Protein AF-A0A7G9FVD2-F1 (afdb_monomer_lite)

Sequence (342 aa):
MGQVEAANNTEWHFFPMPTYIEYGNRLRLVYLLNEGGVKLPNPQEKERREATLIFLDRVQAELVKCINELDCKYNAEVNSYTSFVRIPGSINRKYIGYIGPDGKYHWQIKSKDRVCAMEIANGKRWDFHELAEQILPKLPDWYADYKKRQQKKLTQRSTRTYSSSNLIQLMKKRLHLLEQLQQDGYDIGHREMMCHLYFNCLLQMKQLSREESWELVRKFNSDFRTPLNERKLKISIYKGKEYNYKDVTFLKKLDLDPEQAARYGFRMRNWNSYTKQEYREYRREYMRQYRKDQKPTVSDKQKEILRLSQKAKELRESGCTVRQIADELGISESTVKRYLAK

Foldseek 3Di:
DDDDDDPPDPPPLDAAQAQKWKDWPDIDRHAAADPPADDQDDPVPVVSNVVSVVLVVQLQVLNQVSVCVVPVVSNDDGDPPPDDDDDAQDWDWDWDWDQDPVRDIDIDTPDTIGIHMGGDPPRDHDHPVNSSVSRPPDDDPCVVVVVVVVVVVVVVVVVPPCPLVNLLVVLVLLLLLLLVCQVVQLCPPQLLVSLQSQLLSVVSNVPDDNVVSVVVSQVSQVSHPDRDDPVSSCVSNPDPDRDDDDPVRSCVSSVHDQVRCVVSVNHDPDPPVDDPVNVVVVVVVVVVVVCVVDPDPQPPVNVVLVVLLVVLVVCVVVVDDLVRSCVVSVHDSVSSVVSPVD

pLDDT: mean 81.04, std 15.33, range [31.22, 94.75]

InterPro domains:
  IPR000792 Transcription regulator LuxR, C-terminal [PS50043] (291-342)
  IPR006120 Resolvase, HTH domain [PF02796] (310-342)

Radius of gyration: 35.6 Å; chains: 1; bounding box: 105×67×76 Å

Structure (mmCIF, N/CA/C/O backbone):
data_AF-A0A7G9FVD2-F1
#
_entry.id   AF-A0A7G9FVD2-F1
#
loop_
_atom_site.group_PDB
_atom_site.id
_atom_site.type_symbol
_atom_site.label_atom_id
_atom_site.label_alt_id
_atom_site.label_comp_id
_atom_site.label_asym_id
_atom_site.label_entity_id
_atom_site.label_seq_id
_atom_site.pdbx_PDB_ins_code
_atom_site.Cartn_x
_atom_site.Cartn_y
_atom_site.Cartn_z
_atom_site.occupancy
_atom_site.B_iso_or_equiv
_atom_site.auth_seq_id
_atom_site.auth_comp_id
_atom_site.auth_asym_id
_atom_site.auth_atom_id
_atom_site.pdbx_PDB_model_num
ATOM 1 N N . MET A 1 1 ? -62.500 1.292 -22.482 1.00 38.38 1 MET A N 1
ATO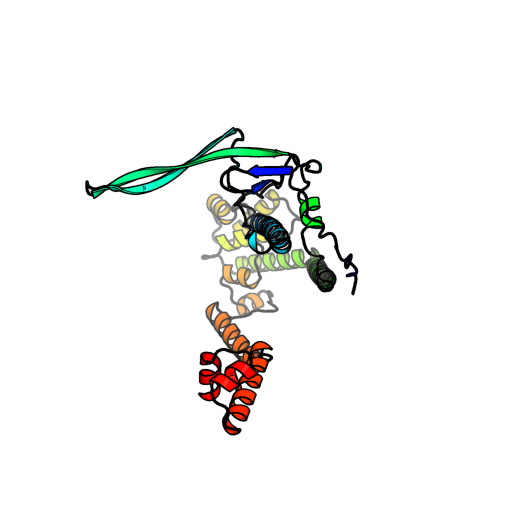M 2 C CA . MET A 1 1 ? -61.384 1.125 -23.434 1.00 38.38 1 MET A CA 1
ATOM 3 C C . MET A 1 1 ? -60.314 2.126 -23.044 1.00 38.38 1 MET A C 1
ATOM 5 O O . MET A 1 1 ? -60.463 3.301 -23.341 1.00 38.38 1 MET A O 1
ATOM 9 N N . GLY A 1 2 ? -59.338 1.690 -22.247 1.00 32.31 2 GLY A N 1
ATOM 10 C CA . GLY A 1 2 ? -58.261 2.550 -21.759 1.00 32.31 2 GLY A CA 1
ATOM 11 C C . GLY A 1 2 ? -57.142 2.624 -22.789 1.00 32.31 2 GLY A C 1
ATOM 12 O O . GLY A 1 2 ? -56.616 1.587 -23.187 1.00 32.31 2 GLY A O 1
ATOM 13 N N . GLN A 1 3 ? -56.805 3.835 -23.225 1.00 31.22 3 GLN A N 1
ATOM 14 C CA . GLN A 1 3 ? -55.540 4.096 -23.896 1.00 31.22 3 GLN A CA 1
ATOM 15 C C . GLN A 1 3 ? -54.482 4.312 -22.818 1.00 31.22 3 GLN A C 1
ATOM 17 O O . GLN A 1 3 ? -54.642 5.129 -21.916 1.00 31.22 3 GLN A O 1
ATOM 22 N N . VAL A 1 4 ? -53.453 3.477 -22.893 1.00 35.25 4 VAL A N 1
ATOM 23 C CA . VAL A 1 4 ? -52.320 3.418 -21.980 1.00 35.25 4 VAL A CA 1
ATOM 24 C C . VAL A 1 4 ? -51.448 4.643 -22.230 1.00 35.25 4 VAL A C 1
ATOM 26 O O . VAL A 1 4 ? -50.870 4.786 -23.306 1.00 35.25 4 VAL A O 1
ATOM 29 N N . GLU A 1 5 ? -51.360 5.518 -21.233 1.00 32.81 5 GLU A N 1
ATOM 30 C CA . GLU A 1 5 ? -50.328 6.546 -21.162 1.00 32.81 5 GLU A CA 1
ATOM 31 C C . GLU A 1 5 ? -48.963 5.854 -21.086 1.00 32.81 5 GLU A C 1
ATOM 33 O O . GLU A 1 5 ? -48.655 5.124 -20.140 1.00 32.81 5 GLU A O 1
ATOM 38 N N . ALA A 1 6 ? -48.148 6.045 -22.123 1.00 34.69 6 ALA A N 1
ATOM 39 C CA . ALA A 1 6 ? -46.757 5.635 -22.116 1.00 34.69 6 ALA A CA 1
ATOM 40 C C . ALA A 1 6 ? -46.015 6.475 -21.068 1.00 34.69 6 ALA A C 1
ATOM 42 O O . ALA A 1 6 ? -45.792 7.672 -21.251 1.00 34.69 6 ALA A O 1
ATOM 43 N N . ALA A 1 7 ? -45.651 5.835 -19.958 1.00 33.88 7 ALA A N 1
ATOM 44 C CA . ALA A 1 7 ? -44.782 6.403 -18.945 1.00 33.88 7 ALA A CA 1
ATOM 45 C C . ALA A 1 7 ? -43.408 6.715 -19.563 1.00 33.88 7 ALA A C 1
ATOM 47 O O . ALA A 1 7 ? -42.540 5.850 -19.681 1.00 33.88 7 ALA A O 1
ATOM 48 N N . ASN A 1 8 ? -43.220 7.973 -19.958 1.00 37.56 8 ASN A N 1
ATOM 49 C CA . ASN A 1 8 ? -41.915 8.569 -20.203 1.00 37.56 8 ASN A CA 1
ATOM 50 C C . ASN A 1 8 ? -41.160 8.639 -18.873 1.00 37.56 8 ASN A C 1
ATOM 52 O O . ASN A 1 8 ? -41.262 9.618 -18.141 1.00 37.56 8 ASN A O 1
ATOM 56 N N . ASN A 1 9 ? -40.416 7.584 -18.558 1.00 35.75 9 ASN A N 1
ATOM 57 C CA . ASN A 1 9 ? -39.430 7.593 -17.485 1.00 35.75 9 ASN A CA 1
ATOM 58 C C . ASN A 1 9 ? -38.153 6.896 -17.975 1.00 35.75 9 ASN A C 1
ATOM 60 O O . ASN A 1 9 ? -37.759 5.842 -17.490 1.00 35.75 9 ASN A O 1
ATOM 64 N N . THR A 1 10 ? -37.537 7.454 -19.018 1.00 36.00 10 THR A N 1
ATOM 65 C CA . THR A 1 10 ? -36.165 7.112 -19.407 1.00 36.00 10 THR A CA 1
ATOM 66 C C . THR A 1 10 ? -35.237 8.134 -18.765 1.00 36.00 10 THR A C 1
ATOM 68 O O . THR A 1 10 ? -34.865 9.140 -19.368 1.00 36.00 10 THR A O 1
ATOM 71 N N . GLU A 1 11 ? -34.862 7.885 -17.509 1.00 38.22 11 GLU A N 1
ATOM 72 C CA . GLU A 1 11 ? -33.577 8.379 -17.025 1.00 38.22 11 GLU A CA 1
ATOM 73 C C . GLU A 1 11 ? -32.519 7.784 -17.957 1.00 38.22 11 GLU A C 1
ATOM 75 O O . GLU A 1 11 ? -32.291 6.575 -17.987 1.00 38.22 11 GLU A O 1
ATOM 80 N N . TRP A 1 12 ? -31.926 8.621 -18.804 1.00 40.53 12 TRP A N 1
ATOM 81 C CA . TRP A 1 12 ? -30.800 8.211 -19.627 1.00 40.53 12 TRP A CA 1
ATOM 82 C C . TRP A 1 12 ? -29.650 7.864 -18.683 1.00 40.53 12 TRP A C 1
ATOM 84 O O . TRP A 1 12 ? -28.958 8.755 -18.190 1.00 40.53 12 TRP A O 1
ATOM 94 N N . HIS A 1 13 ? -29.447 6.575 -18.411 1.00 49.56 13 HIS A N 1
ATOM 95 C CA . HIS A 1 13 ? -28.220 6.100 -17.787 1.00 49.56 13 HIS A CA 1
ATOM 96 C C . HIS A 1 13 ? -27.067 6.474 -18.720 1.00 49.56 13 HIS A C 1
ATOM 98 O O . HIS A 1 13 ? -26.875 5.874 -19.778 1.00 49.56 13 HIS A O 1
ATOM 104 N N . PHE A 1 14 ? -26.357 7.547 -18.372 1.00 63.03 14 PHE A N 1
ATOM 105 C CA . PHE A 1 14 ? -25.259 8.071 -19.168 1.00 63.03 14 PHE A CA 1
ATOM 106 C C . PHE A 1 14 ? -24.109 7.059 -19.143 1.00 63.03 14 PHE A C 1
ATOM 108 O O . PHE A 1 14 ? -23.350 6.976 -18.181 1.00 63.03 14 PHE A O 1
ATOM 115 N N . PHE A 1 15 ? -24.025 6.243 -20.192 1.00 76.88 15 PHE A N 1
ATOM 116 C CA . PHE A 1 15 ? -22.998 5.224 -20.363 1.00 76.88 15 PHE A CA 1
ATOM 117 C C . PHE A 1 15 ? -21.856 5.776 -21.230 1.00 76.88 15 PHE A C 1
ATOM 119 O O . PHE A 1 15 ? -22.125 6.264 -22.335 1.00 76.88 15 PHE A O 1
ATOM 126 N N . PRO A 1 16 ? -20.584 5.695 -20.794 1.00 86.94 16 PRO A N 1
ATOM 127 C CA . PRO A 1 16 ? -19.468 6.151 -21.613 1.00 86.94 16 PRO A CA 1
ATOM 128 C C . PRO A 1 16 ? -19.350 5.281 -22.865 1.00 86.94 16 PRO A C 1
ATOM 130 O O . PRO A 1 16 ? -19.137 4.066 -22.798 1.00 86.94 16 PRO A O 1
ATOM 133 N N . MET A 1 17 ? -19.464 5.918 -24.029 1.00 89.19 17 MET A N 1
ATOM 134 C CA . MET A 1 17 ? -19.407 5.221 -25.310 1.00 89.19 17 MET A CA 1
ATOM 135 C C . MET A 1 17 ? -18.005 4.641 -25.556 1.00 89.19 17 MET A C 1
ATOM 137 O O . MET A 1 17 ? -17.004 5.352 -25.405 1.00 89.19 17 MET A O 1
ATOM 141 N N . PRO A 1 18 ? -17.892 3.360 -25.952 1.00 92.50 18 PRO A N 1
ATOM 142 C CA . PRO A 1 18 ? -16.604 2.786 -26.307 1.00 92.50 18 PRO A CA 1
ATOM 143 C C . PRO A 1 18 ? -16.050 3.465 -27.557 1.00 92.50 18 PRO A C 1
ATOM 145 O O . PRO A 1 18 ? -16.788 4.008 -28.379 1.00 92.50 18 PRO A O 1
ATOM 148 N N . THR A 1 19 ? -14.734 3.399 -27.727 1.00 92.69 19 THR A N 1
ATOM 149 C CA . THR A 1 19 ? -14.083 3.905 -28.937 1.00 92.69 19 THR A CA 1
ATOM 150 C C . THR A 1 19 ? -14.516 3.096 -30.157 1.00 92.69 19 THR A C 1
ATOM 152 O O . THR A 1 19 ? -14.815 3.659 -31.204 1.00 92.69 19 THR A O 1
ATOM 155 N N . TYR A 1 20 ? -14.573 1.772 -30.014 1.00 92.94 20 TYR A N 1
ATOM 156 C CA . TYR A 1 20 ? -15.121 0.867 -31.019 1.00 92.94 20 TYR A CA 1
ATOM 157 C C . TYR A 1 20 ? -15.596 -0.432 -30.363 1.00 92.94 20 TYR A C 1
ATOM 159 O O . TYR A 1 20 ? -15.256 -0.738 -29.215 1.00 92.94 20 TYR A O 1
ATOM 167 N N . ILE A 1 21 ? -16.372 -1.217 -31.104 1.00 92.88 21 ILE A N 1
ATOM 168 C CA . ILE A 1 21 ? -16.833 -2.540 -30.677 1.00 92.88 21 ILE A CA 1
ATOM 169 C C . ILE A 1 21 ? -16.133 -3.606 -31.519 1.00 92.88 21 ILE A C 1
ATOM 171 O O . ILE A 1 21 ? -16.294 -3.645 -32.737 1.00 92.88 21 ILE A O 1
ATOM 175 N N . GLU A 1 22 ? -15.361 -4.485 -30.876 1.00 92.19 22 GLU A N 1
ATOM 176 C CA . GLU A 1 22 ? -14.843 -5.711 -31.500 1.00 92.19 22 GLU A CA 1
ATOM 177 C C . GLU A 1 22 ? -15.933 -6.787 -31.413 1.00 92.19 22 GLU A C 1
ATOM 179 O O . GLU A 1 22 ? -16.456 -7.060 -30.331 1.00 92.19 22 GLU A O 1
ATOM 184 N N . TYR A 1 23 ? -16.273 -7.427 -32.530 1.00 90.44 23 TYR A N 1
ATOM 185 C CA . TYR A 1 23 ? -17.275 -8.492 -32.561 1.00 90.44 23 TYR A CA 1
ATOM 186 C C . TYR A 1 23 ? -16.901 -9.636 -33.511 1.00 90.44 23 TYR A C 1
ATOM 188 O O . TYR A 1 23 ? -15.924 -9.585 -34.257 1.00 90.44 23 TYR A O 1
ATOM 196 N N . GLY A 1 24 ? -17.654 -10.729 -33.407 1.00 85.38 24 GLY A N 1
ATOM 197 C CA . GLY A 1 24 ? -17.409 -12.012 -34.058 1.00 85.38 24 GLY A CA 1
ATOM 198 C C . GLY A 1 24 ? -18.098 -13.084 -33.220 1.00 85.38 24 GLY A C 1
ATOM 199 O O . GLY A 1 24 ? -19.313 -13.077 -33.086 1.00 85.38 24 GLY A O 1
ATOM 200 N N . ASN A 1 25 ? -17.327 -13.938 -32.544 1.00 82.62 25 ASN A N 1
ATOM 201 C CA . ASN A 1 25 ? -17.885 -14.904 -31.584 1.00 82.62 25 ASN A CA 1
ATOM 202 C C . ASN A 1 25 ? -18.361 -14.264 -30.266 1.00 82.62 25 ASN A C 1
ATOM 204 O O . ASN A 1 25 ? -19.285 -14.744 -29.622 1.00 82.62 25 ASN A O 1
ATOM 208 N N . ARG A 1 26 ? -17.657 -13.221 -29.817 1.00 85.00 26 ARG A N 1
ATOM 209 C CA . ARG A 1 26 ? -17.966 -12.460 -28.602 1.00 85.00 26 ARG A CA 1
ATOM 210 C C . ARG A 1 26 ? -17.909 -10.984 -28.940 1.00 85.00 26 ARG A C 1
ATOM 212 O O . ARG A 1 26 ? -17.082 -10.599 -29.765 1.00 85.00 26 ARG A O 1
ATOM 219 N N . LEU A 1 27 ? -18.737 -10.206 -28.263 1.00 88.94 27 LEU A N 1
ATOM 220 C CA . LEU A 1 27 ? -18.729 -8.755 -28.319 1.00 88.94 27 LEU A CA 1
ATOM 221 C C . LEU A 1 27 ? -17.786 -8.214 -27.237 1.00 88.94 27 LEU A C 1
ATOM 223 O O . LEU A 1 27 ? -17.804 -8.697 -26.104 1.00 88.94 27 LEU A O 1
ATOM 227 N N . ARG A 1 28 ? -16.935 -7.249 -27.588 1.00 91.31 28 ARG A N 1
ATOM 228 C CA . ARG A 1 28 ? -16.077 -6.512 -26.654 1.00 91.31 28 ARG A CA 1
ATOM 229 C C . ARG A 1 28 ? -16.199 -5.023 -26.924 1.00 91.31 28 ARG A C 1
ATOM 231 O O . ARG A 1 28 ? -16.017 -4.574 -28.054 1.00 91.31 28 ARG A O 1
ATOM 238 N N . LEU A 1 29 ? -16.453 -4.268 -25.867 1.00 92.06 29 LEU A N 1
ATOM 239 C CA . LEU A 1 29 ? -16.413 -2.814 -25.892 1.00 92.06 29 LEU A CA 1
ATOM 240 C C . LEU A 1 29 ? -14.967 -2.379 -25.644 1.00 92.06 29 LEU A C 1
ATOM 242 O O . LEU A 1 29 ? -14.391 -2.728 -24.611 1.00 92.06 29 LEU A O 1
ATOM 246 N N . VAL A 1 30 ? -14.358 -1.668 -26.594 1.00 91.56 30 VAL A N 1
ATOM 247 C CA . VAL A 1 30 ? -12.953 -1.261 -26.496 1.00 91.56 30 VAL A CA 1
ATOM 248 C C . VAL A 1 30 ? -12.854 0.238 -26.250 1.00 91.56 30 VAL A C 1
ATOM 250 O O . VAL A 1 30 ? -13.307 1.048 -27.057 1.00 91.56 30 VAL A O 1
ATOM 253 N N . TYR A 1 31 ? -12.213 0.596 -25.140 1.00 91.44 31 TYR A N 1
ATOM 254 C CA . TYR A 1 31 ? -11.936 1.970 -24.731 1.00 91.44 31 TYR A CA 1
ATOM 255 C C . TYR A 1 31 ? -10.453 2.250 -24.952 1.00 91.44 31 TYR A C 1
ATOM 257 O O . TYR A 1 31 ? -9.602 1.779 -24.196 1.00 91.44 31 TYR A O 1
ATOM 265 N N . LEU A 1 32 ? -10.128 2.982 -26.015 1.00 90.81 32 LEU A N 1
ATOM 266 C CA . LEU A 1 32 ? -8.760 3.425 -26.257 1.00 90.81 32 LEU A CA 1
ATOM 267 C C . LEU A 1 32 ? -8.479 4.673 -25.431 1.00 90.81 32 LEU A C 1
ATOM 269 O O . LEU A 1 32 ? -9.266 5.618 -25.441 1.00 90.81 32 LEU A O 1
ATOM 273 N N . LEU A 1 33 ? -7.339 4.686 -24.749 1.00 90.25 33 LEU A N 1
ATOM 274 C CA . LEU A 1 33 ? -6.889 5.851 -23.997 1.00 90.25 33 LEU A CA 1
ATOM 275 C C . LEU A 1 33 ? -6.094 6.808 -24.894 1.00 90.25 33 LEU A C 1
ATOM 277 O O . LEU A 1 33 ? -5.534 6.406 -25.919 1.00 90.25 33 LEU A O 1
ATOM 281 N N . ASN A 1 34 ? -6.033 8.074 -24.488 1.00 88.81 34 ASN A N 1
ATOM 282 C CA . ASN A 1 34 ? -5.169 9.081 -25.096 1.00 88.81 34 ASN A CA 1
ATOM 283 C C . ASN A 1 34 ? -3.684 8.683 -25.026 1.00 88.81 34 ASN A C 1
ATOM 285 O O . ASN A 1 34 ? -3.278 7.803 -24.259 1.00 88.81 34 ASN A O 1
ATOM 289 N N . GLU A 1 35 ? -2.861 9.341 -25.848 1.00 80.31 35 GLU A N 1
ATOM 290 C CA . GLU A 1 35 ? -1.420 9.088 -25.887 1.00 80.31 35 GLU A CA 1
ATOM 291 C C . GLU A 1 35 ? -0.786 9.231 -24.498 1.00 80.31 35 GLU A C 1
ATOM 293 O O . GLU A 1 35 ? -1.055 10.169 -23.753 1.00 80.31 35 GLU A O 1
ATOM 298 N N . GLY A 1 36 ? 0.047 8.255 -24.135 1.00 71.31 36 GLY A N 1
ATOM 299 C CA . GLY A 1 36 ? 0.645 8.153 -22.803 1.00 71.31 36 GLY A CA 1
ATOM 300 C C . GLY A 1 36 ? -0.131 7.279 -21.813 1.00 71.31 36 GLY A C 1
ATOM 301 O O . GLY A 1 36 ? 0.504 6.771 -20.887 1.00 71.31 36 GLY A O 1
ATOM 302 N N . GLY A 1 37 ? -1.430 7.034 -22.042 1.00 82.19 37 GLY A N 1
ATOM 303 C CA . GLY A 1 37 ? -2.269 6.095 -21.287 1.00 82.19 37 GLY A CA 1
ATOM 304 C C . GLY A 1 37 ? -2.133 6.187 -19.761 1.00 82.19 37 GLY A C 1
ATOM 305 O O . GLY A 1 37 ? -1.812 7.233 -19.198 1.00 82.19 37 GLY A O 1
ATOM 306 N N . VAL A 1 38 ? -2.348 5.060 -19.073 1.00 85.56 38 VAL A N 1
ATOM 307 C CA . VAL A 1 38 ? -2.029 4.929 -17.642 1.00 85.56 38 VAL A CA 1
ATOM 308 C C . VAL A 1 38 ? -0.648 4.302 -17.494 1.00 85.56 38 VAL A C 1
ATOM 310 O O . VAL A 1 38 ? -0.440 3.128 -17.803 1.00 85.56 38 VAL A O 1
ATOM 313 N N . LYS A 1 39 ? 0.311 5.084 -16.995 1.00 85.25 39 LYS A N 1
ATOM 314 C CA . LYS A 1 39 ? 1.667 4.598 -16.721 1.00 85.25 39 LYS A CA 1
ATOM 315 C C . LYS A 1 39 ? 1.685 3.822 -15.412 1.00 85.25 39 LYS A C 1
ATOM 317 O O . LYS A 1 39 ? 1.467 4.391 -14.344 1.00 85.25 39 LYS A O 1
ATOM 322 N N . LEU A 1 40 ? 1.992 2.531 -15.493 1.00 85.94 40 LEU A N 1
ATOM 323 C CA . LEU A 1 40 ? 2.223 1.728 -14.299 1.00 85.94 40 LEU A CA 1
ATOM 324 C C . LEU A 1 40 ? 3.529 2.174 -13.619 1.00 85.94 40 LEU A C 1
ATOM 326 O O . LEU A 1 40 ? 4.565 2.231 -14.288 1.00 85.94 40 LEU A O 1
ATOM 330 N N . PRO A 1 41 ? 3.505 2.471 -12.306 1.00 88.62 41 PRO A N 1
ATOM 331 C CA . PRO A 1 41 ? 4.713 2.765 -11.547 1.00 88.62 41 PRO A CA 1
ATOM 332 C C . PRO A 1 41 ? 5.731 1.625 -11.619 1.00 88.62 41 PRO A C 1
ATOM 334 O O . PRO A 1 41 ? 5.375 0.457 -11.824 1.00 88.62 41 PRO A O 1
ATOM 337 N N . ASN A 1 42 ? 7.003 1.965 -11.414 1.00 87.31 42 ASN A N 1
ATOM 338 C CA . ASN A 1 42 ? 8.099 1.007 -11.497 1.00 87.31 42 ASN A CA 1
ATOM 339 C C . ASN A 1 42 ? 7.885 -0.142 -10.485 1.00 87.31 42 ASN A C 1
ATOM 341 O O . ASN A 1 42 ? 7.455 0.124 -9.362 1.00 87.31 42 ASN A O 1
ATOM 345 N N . PRO A 1 43 ? 8.180 -1.416 -10.817 1.00 86.31 43 PRO A N 1
ATOM 346 C CA . PRO A 1 43 ? 8.112 -2.535 -9.878 1.00 86.31 43 PRO A CA 1
ATOM 347 C C . PRO A 1 43 ? 8.705 -2.324 -8.472 1.00 86.31 43 PRO A C 1
ATOM 349 O O . PRO A 1 43 ? 8.263 -3.007 -7.546 1.00 86.31 43 PRO A O 1
ATOM 352 N N . GLN A 1 44 ? 9.671 -1.414 -8.276 1.00 86.12 44 GLN A N 1
ATOM 353 C CA . GLN A 1 44 ? 10.171 -1.092 -6.930 1.00 86.12 44 GLN A CA 1
ATOM 354 C C . GLN A 1 44 ? 9.213 -0.199 -6.111 1.00 86.12 44 GLN A C 1
ATOM 356 O O . GLN A 1 44 ? 9.213 -0.285 -4.883 1.00 86.12 44 GLN A O 1
ATOM 361 N N . GLU A 1 45 ? 8.344 0.591 -6.748 1.00 88.50 45 GLU A N 1
ATOM 362 C CA . GLU A 1 45 ? 7.294 1.406 -6.113 1.00 88.50 45 GLU A CA 1
ATOM 363 C C . GLU A 1 45 ? 6.031 0.569 -5.824 1.00 88.50 45 GLU A C 1
ATOM 365 O O . GLU A 1 45 ? 4.936 0.870 -6.304 1.00 88.50 45 GLU A O 1
ATOM 370 N N . LYS A 1 46 ? 6.178 -0.512 -5.044 1.00 86.00 46 LYS A N 1
ATOM 371 C CA . LYS A 1 46 ? 5.123 -1.525 -4.836 1.00 86.00 46 LYS A CA 1
ATOM 372 C C . LYS A 1 46 ? 3.769 -0.938 -4.426 1.00 86.00 46 LYS A C 1
ATOM 374 O O . LYS A 1 46 ? 2.776 -1.240 -5.075 1.00 86.00 46 LYS A O 1
ATOM 379 N N . GLU A 1 47 ? 3.738 -0.074 -3.410 1.00 86.62 47 GLU A N 1
ATOM 380 C CA . GLU A 1 47 ? 2.489 0.510 -2.888 1.00 86.62 47 GLU A CA 1
ATOM 381 C C . GLU A 1 47 ? 1.777 1.382 -3.931 1.00 86.62 47 GLU A C 1
ATOM 383 O O . GLU A 1 47 ? 0.566 1.289 -4.122 1.00 86.62 47 GLU A O 1
ATOM 388 N N . ARG A 1 48 ? 2.534 2.215 -4.654 1.00 84.69 48 ARG A N 1
ATOM 389 C CA . ARG A 1 48 ? 1.981 3.096 -5.689 1.00 84.69 48 ARG A CA 1
ATOM 390 C C . ARG A 1 48 ? 1.469 2.290 -6.879 1.00 84.69 48 ARG A C 1
ATOM 392 O O . ARG A 1 48 ? 0.422 2.612 -7.443 1.00 84.69 48 ARG A O 1
ATOM 399 N N . ARG A 1 49 ? 2.199 1.237 -7.256 1.00 88.94 49 ARG A N 1
ATOM 400 C CA . ARG A 1 49 ? 1.801 0.317 -8.321 1.00 88.94 49 ARG A CA 1
ATOM 401 C C . ARG A 1 49 ? 0.522 -0.430 -7.958 1.00 88.94 49 ARG A C 1
ATOM 403 O O . ARG A 1 49 ? -0.393 -0.463 -8.771 1.00 88.94 49 ARG A O 1
ATOM 410 N N . GLU A 1 50 ? 0.441 -0.965 -6.744 1.00 88.94 50 GLU A N 1
ATOM 411 C CA . GLU A 1 50 ? -0.751 -1.638 -6.224 1.00 88.94 50 GLU A CA 1
ATOM 412 C C . GLU A 1 50 ? -1.962 -0.698 -6.206 1.00 88.94 50 GLU A C 1
ATOM 414 O O . GLU A 1 50 ? -3.009 -1.044 -6.744 1.00 88.94 50 GLU A O 1
ATOM 419 N N . ALA A 1 51 ? -1.804 0.532 -5.706 1.00 88.12 51 ALA A N 1
ATOM 420 C CA . ALA A 1 51 ? -2.872 1.533 -5.725 1.00 88.12 51 ALA A CA 1
ATOM 421 C C . ALA A 1 51 ? -3.358 1.864 -7.149 1.00 88.12 51 ALA A C 1
ATOM 423 O O . ALA A 1 51 ? -4.557 2.026 -7.368 1.00 88.12 51 ALA A O 1
ATOM 424 N N . THR A 1 52 ? -2.442 1.931 -8.122 1.00 88.75 52 THR A N 1
ATOM 425 C CA . THR A 1 52 ? -2.785 2.181 -9.534 1.00 88.75 52 THR A CA 1
ATOM 426 C C . THR A 1 52 ? -3.580 1.015 -10.126 1.00 88.75 52 THR A C 1
ATOM 428 O O . THR A 1 52 ? -4.577 1.245 -10.804 1.00 88.75 52 THR A O 1
ATOM 431 N N . LEU A 1 53 ? -3.180 -0.229 -9.841 1.00 90.62 53 LEU A N 1
ATOM 432 C CA . LEU A 1 53 ? -3.892 -1.429 -10.297 1.00 90.62 53 LEU A CA 1
ATOM 433 C C . LEU A 1 53 ? -5.286 -1.538 -9.672 1.00 90.62 53 LEU A C 1
ATOM 435 O O . LEU A 1 53 ? -6.248 -1.760 -10.392 1.00 90.62 53 LEU A O 1
ATOM 439 N N . ILE A 1 54 ? -5.418 -1.281 -8.367 1.00 91.19 54 ILE A N 1
ATOM 440 C CA . ILE A 1 54 ? -6.723 -1.260 -7.687 1.00 91.19 54 ILE A CA 1
ATOM 441 C C . ILE A 1 54 ? -7.646 -0.204 -8.305 1.00 91.19 54 ILE A C 1
ATOM 443 O O . ILE A 1 54 ? -8.843 -0.441 -8.469 1.00 91.19 54 ILE A O 1
ATOM 447 N N . PHE A 1 55 ? -7.109 0.975 -8.635 1.00 90.56 55 PHE A N 1
ATOM 448 C CA . PHE A 1 55 ? -7.895 2.041 -9.252 1.00 90.56 55 PHE A CA 1
ATOM 449 C C . PHE A 1 55 ? -8.385 1.644 -10.647 1.00 90.56 55 PHE A C 1
ATOM 451 O O . PHE A 1 55 ? -9.570 1.785 -10.941 1.00 90.56 55 PHE A O 1
ATOM 458 N N . LEU A 1 56 ? -7.490 1.081 -11.458 1.00 91.19 56 LEU A N 1
ATOM 459 C CA . LEU A 1 56 ? -7.808 0.500 -12.755 1.00 91.19 56 LEU A CA 1
ATOM 460 C C . LEU A 1 56 ? -8.911 -0.566 -12.628 1.00 91.19 56 LEU A C 1
ATOM 462 O O . LEU A 1 56 ? -9.979 -0.420 -13.223 1.00 91.19 56 LEU A O 1
ATOM 466 N N . ASP A 1 57 ? -8.695 -1.607 -11.820 1.00 92.06 57 ASP A N 1
ATOM 467 C CA . ASP A 1 57 ? -9.649 -2.706 -11.608 1.00 92.06 57 ASP A CA 1
ATOM 468 C C . ASP A 1 57 ? -11.034 -2.191 -11.200 1.00 92.06 57 ASP A C 1
ATOM 470 O O . ASP A 1 57 ? -12.056 -2.680 -11.682 1.00 92.06 57 ASP A O 1
ATOM 474 N N . ARG A 1 58 ? -11.081 -1.156 -10.352 1.00 91.56 58 ARG A N 1
ATOM 475 C CA . ARG A 1 58 ? -12.340 -0.547 -9.922 1.00 91.56 58 ARG A CA 1
ATOM 476 C C . ARG A 1 58 ? -13.090 0.137 -11.064 1.00 91.56 58 ARG A C 1
ATOM 478 O O . ARG A 1 58 ? -14.303 -0.021 -11.143 1.00 91.56 58 ARG A O 1
ATOM 485 N N . VAL A 1 59 ? -12.398 0.870 -11.937 1.00 90.56 59 VAL A N 1
ATOM 486 C CA . VAL A 1 59 ? -13.024 1.508 -13.111 1.00 90.56 59 VAL A CA 1
ATOM 487 C C . VAL A 1 59 ? -13.596 0.448 -14.059 1.00 90.56 59 VAL A C 1
ATOM 489 O O . VAL A 1 59 ? -14.735 0.573 -14.501 1.00 90.56 59 VAL A O 1
ATOM 492 N N . GLN A 1 60 ? -12.856 -0.636 -14.319 1.00 91.56 60 GLN A N 1
ATOM 493 C CA . GLN A 1 60 ? -13.346 -1.757 -15.132 1.00 91.56 60 GLN A CA 1
ATOM 494 C C . GLN A 1 60 ? -14.554 -2.468 -14.512 1.00 91.56 60 GLN A C 1
ATOM 496 O O . GLN A 1 60 ? -15.506 -2.795 -15.220 1.00 91.56 60 GLN A O 1
ATOM 501 N N . ALA A 1 61 ? -14.520 -2.717 -13.203 1.00 92.00 61 ALA A N 1
ATOM 502 C CA . ALA A 1 61 ? -15.620 -3.364 -12.501 1.00 92.00 61 ALA A CA 1
ATOM 503 C C . ALA A 1 61 ? -16.901 -2.523 -12.570 1.00 92.00 61 ALA A C 1
ATOM 505 O O . ALA A 1 61 ? -17.979 -3.062 -12.813 1.00 92.00 61 ALA A O 1
ATOM 506 N N . GLU A 1 62 ? -16.781 -1.205 -12.408 1.00 91.75 62 GLU A N 1
ATOM 507 C CA . GLU A 1 62 ? -17.930 -0.306 -12.477 1.00 91.75 62 GLU A CA 1
ATOM 508 C C . GLU A 1 62 ? -18.454 -0.153 -13.918 1.00 91.75 62 GLU A C 1
ATOM 510 O O . GLU A 1 62 ? -19.665 -0.134 -14.110 1.00 91.75 62 GLU A O 1
ATOM 515 N N . LEU A 1 63 ? -17.587 -0.178 -14.944 1.00 90.75 63 LEU A N 1
ATOM 516 C CA . LEU A 1 63 ? -18.009 -0.278 -16.353 1.00 90.75 63 LEU A CA 1
ATOM 517 C C . LEU A 1 63 ? -18.873 -1.514 -16.604 1.00 90.75 63 LEU A C 1
ATOM 519 O O . LEU A 1 63 ? -19.955 -1.417 -17.177 1.00 90.75 63 LEU A O 1
ATOM 523 N N . VAL A 1 64 ? -18.392 -2.680 -16.168 1.00 91.62 64 VAL A N 1
ATOM 524 C CA . VAL A 1 64 ? -19.116 -3.949 -16.308 1.00 91.62 64 VAL A CA 1
ATOM 525 C C . VAL A 1 64 ? -20.443 -3.908 -15.562 1.00 91.62 64 VAL A C 1
ATOM 527 O O . VAL A 1 64 ? -21.456 -4.369 -16.088 1.00 91.62 64 VAL A O 1
ATOM 530 N N . LYS A 1 65 ? -20.451 -3.328 -14.360 1.00 90.19 65 LYS A N 1
ATOM 531 C CA . LYS A 1 65 ? -21.670 -3.139 -13.581 1.00 90.19 65 LYS A CA 1
ATOM 532 C C . LYS A 1 65 ? -22.680 -2.270 -14.334 1.00 90.19 65 LYS A C 1
ATOM 534 O O . LYS A 1 65 ? -23.803 -2.722 -14.506 1.00 90.19 65 LYS A O 1
ATOM 539 N N . CYS A 1 66 ? -22.266 -1.119 -14.869 1.00 88.31 66 CYS A N 1
ATOM 540 C CA . CYS A 1 66 ? -23.136 -0.251 -15.669 1.00 88.31 66 CYS A CA 1
ATOM 541 C C . CYS A 1 66 ? -23.718 -0.987 -16.888 1.00 88.31 66 CYS A C 1
ATOM 543 O O . CYS A 1 66 ? -24.901 -0.860 -17.174 1.00 88.31 66 CYS A O 1
ATOM 545 N N . ILE A 1 67 ? -22.916 -1.797 -17.594 1.00 88.62 67 ILE A N 1
ATOM 546 C CA . ILE A 1 67 ? -23.398 -2.594 -18.739 1.00 88.62 67 ILE A CA 1
ATOM 547 C C . ILE A 1 67 ? -24.461 -3.597 -18.287 1.00 88.62 67 ILE A C 1
ATOM 549 O O . ILE A 1 67 ? -25.513 -3.702 -18.906 1.00 88.62 67 ILE A O 1
ATOM 553 N N . ASN A 1 68 ? -24.199 -4.328 -17.207 1.00 90.12 68 ASN A N 1
ATOM 554 C CA . ASN A 1 68 ? -25.121 -5.342 -16.699 1.00 90.12 68 ASN A CA 1
ATOM 555 C C . ASN A 1 68 ? -26.381 -4.742 -16.050 1.00 90.12 68 ASN A C 1
ATOM 557 O O . ASN A 1 68 ? -27.381 -5.444 -15.925 1.00 90.12 68 ASN A O 1
ATOM 561 N N . GLU A 1 69 ? -26.352 -3.469 -15.651 1.00 88.56 69 GLU A N 1
ATOM 562 C CA . GLU A 1 69 ? -27.538 -2.716 -15.226 1.00 88.56 69 GLU A CA 1
ATOM 563 C C . GLU A 1 69 ? -28.442 -2.340 -16.411 1.00 88.56 69 GLU A C 1
ATOM 565 O O . GLU A 1 69 ? -29.655 -2.267 -16.228 1.00 88.56 69 GLU A O 1
ATOM 570 N N . LEU A 1 70 ? -27.894 -2.171 -17.626 1.00 86.12 70 LEU A N 1
ATOM 571 C CA . LEU A 1 70 ? -28.700 -1.953 -18.838 1.00 86.12 70 LEU A CA 1
ATOM 572 C C . LEU A 1 70 ? -29.537 -3.192 -19.193 1.00 86.12 70 LEU A C 1
ATOM 574 O O . LEU A 1 70 ? -30.708 -3.068 -19.540 1.00 86.12 70 LEU A O 1
ATOM 578 N N . ASP A 1 71 ? -28.933 -4.380 -19.121 1.00 82.06 71 ASP A N 1
ATOM 579 C CA . ASP A 1 71 ? -29.632 -5.666 -19.196 1.00 82.06 71 ASP A CA 1
ATOM 580 C C . ASP A 1 71 ? -28.810 -6.737 -18.466 1.00 82.06 71 ASP A C 1
ATOM 582 O O . ASP A 1 71 ? -27.657 -7.022 -18.810 1.00 82.06 71 ASP A O 1
ATOM 586 N N . CYS A 1 72 ? -29.425 -7.388 -17.477 1.00 77.56 72 CYS A N 1
ATOM 587 C CA . CYS A 1 72 ? -28.779 -8.430 -16.684 1.00 77.56 72 CYS A CA 1
ATOM 588 C C . CYS A 1 72 ? -28.385 -9.667 -17.511 1.00 77.56 72 CYS A C 1
ATOM 590 O O . CYS A 1 72 ? -27.532 -10.448 -17.085 1.00 77.56 72 CYS A O 1
ATOM 592 N N . LYS A 1 73 ? -28.958 -9.842 -18.709 1.00 87.06 73 LYS A N 1
ATOM 593 C CA . LYS A 1 73 ? -28.611 -10.921 -19.644 1.00 87.06 73 LYS A CA 1
ATOM 594 C C . LYS A 1 73 ? -27.277 -10.704 -20.348 1.00 87.06 73 LYS A C 1
ATOM 596 O O . LYS A 1 73 ? -26.745 -11.667 -20.899 1.00 87.06 73 LYS A O 1
ATOM 601 N N . TYR A 1 74 ? -26.731 -9.485 -20.347 1.00 86.69 74 TYR A N 1
ATOM 602 C CA . TYR A 1 74 ? -25.444 -9.230 -20.993 1.00 86.69 74 TYR A CA 1
ATOM 603 C C . TYR A 1 74 ? -24.299 -9.984 -20.326 1.00 86.69 74 TYR A C 1
ATOM 605 O O . TYR A 1 74 ? -23.383 -10.406 -21.033 1.00 86.69 74 TYR A O 1
ATOM 613 N N . ASN A 1 75 ? -24.371 -10.193 -19.005 1.00 88.62 75 ASN A N 1
ATOM 614 C CA . ASN A 1 75 ? -23.368 -10.914 -18.219 1.00 88.62 75 ASN A CA 1
ATOM 615 C C . ASN A 1 75 ? -21.932 -10.539 -18.638 1.00 88.62 75 ASN A C 1
ATOM 617 O O . ASN A 1 75 ? -21.088 -11.395 -18.911 1.00 88.62 75 ASN A O 1
ATOM 621 N N . ALA A 1 76 ? -21.696 -9.234 -18.780 1.00 91.31 76 ALA A N 1
ATOM 622 C CA . ALA A 1 76 ? -20.417 -8.674 -19.161 1.00 91.31 76 ALA A CA 1
ATOM 623 C C . ALA A 1 76 ? -19.365 -9.016 -18.102 1.00 91.31 76 ALA A C 1
ATOM 625 O O . ALA A 1 76 ? -19.652 -9.076 -16.906 1.00 91.31 76 ALA A O 1
ATOM 626 N N . GLU A 1 77 ? -18.132 -9.213 -18.558 1.00 92.38 77 GLU A N 1
ATOM 627 C CA . GLU A 1 77 ? -16.991 -9.575 -17.725 1.00 92.38 77 GLU A CA 1
ATOM 628 C C . GLU A 1 77 ? -15.792 -8.701 -18.084 1.00 92.38 77 GLU A C 1
ATOM 630 O O . GLU A 1 77 ? -15.646 -8.239 -19.219 1.00 92.38 77 GLU A O 1
ATOM 635 N N . VAL A 1 78 ? -14.904 -8.496 -17.113 1.00 91.38 78 VAL A N 1
ATOM 636 C CA . VAL A 1 78 ? -13.676 -7.728 -17.321 1.00 91.38 78 VAL A CA 1
ATOM 637 C C . VAL A 1 78 ? -12.667 -8.517 -18.158 1.00 91.38 78 VAL A C 1
ATOM 639 O O . VAL A 1 78 ? -12.457 -9.717 -17.970 1.00 91.38 78 VAL A O 1
ATOM 642 N N . ASN A 1 79 ? -11.976 -7.825 -19.061 1.00 88.44 79 ASN A N 1
ATOM 643 C CA . ASN A 1 79 ? -10.776 -8.347 -19.704 1.00 88.44 79 ASN A CA 1
ATOM 644 C C . ASN A 1 79 ? -9.537 -7.910 -18.915 1.00 88.44 79 ASN A C 1
ATOM 646 O O . ASN A 1 79 ? -9.412 -6.743 -18.550 1.00 88.44 79 ASN A O 1
ATOM 650 N N . SER A 1 80 ? -8.583 -8.827 -18.712 1.00 85.38 80 SER A N 1
ATOM 651 C CA . SER A 1 80 ? -7.284 -8.468 -18.125 1.00 85.38 80 SER A CA 1
ATOM 652 C C . SER A 1 80 ? -6.616 -7.369 -18.953 1.00 85.38 80 SER A C 1
ATOM 654 O O . SER A 1 80 ? -6.605 -7.463 -20.181 1.00 85.38 80 SER A O 1
ATOM 656 N N . TYR A 1 81 ? -5.977 -6.399 -18.296 1.00 81.62 81 TYR A N 1
ATOM 657 C CA . TYR A 1 81 ? -5.186 -5.340 -18.942 1.00 81.62 81 TYR A CA 1
ATOM 658 C C . TYR A 1 81 ? -4.064 -5.847 -19.852 1.00 81.62 81 TYR A C 1
ATOM 660 O O . TYR A 1 81 ? -3.605 -5.124 -20.728 1.00 81.62 81 TYR A O 1
ATOM 668 N N . THR A 1 82 ? -3.618 -7.087 -19.647 1.00 82.56 82 THR A N 1
ATOM 669 C CA . THR A 1 82 ? -2.591 -7.736 -20.479 1.00 82.56 82 THR A CA 1
ATOM 670 C C . THR A 1 82 ? -3.174 -8.506 -21.666 1.00 82.56 82 THR A C 1
ATOM 672 O O . THR A 1 82 ? -2.432 -9.110 -22.438 1.00 82.56 82 THR A O 1
ATOM 675 N N . SER A 1 83 ? -4.500 -8.507 -21.822 1.00 84.19 83 SER A N 1
ATOM 676 C CA . SER A 1 83 ? -5.163 -9.193 -22.927 1.00 84.19 83 SER A CA 1
ATOM 677 C C . SER A 1 83 ? -4.889 -8.465 -24.234 1.00 84.19 83 SER A C 1
ATOM 679 O O . SER A 1 83 ? -5.147 -7.270 -24.361 1.00 84.19 83 SER A O 1
ATOM 681 N N . PHE A 1 84 ? -4.448 -9.208 -25.241 1.00 83.81 84 PHE A N 1
ATOM 682 C CA . PHE A 1 84 ? -4.344 -8.682 -26.593 1.00 83.81 84 PHE A CA 1
ATOM 683 C C . PHE A 1 84 ? -5.735 -8.479 -27.214 1.00 83.81 84 PHE A C 1
ATOM 685 O O . PHE A 1 84 ? -6.635 -9.320 -27.073 1.00 83.81 84 PHE A O 1
ATOM 692 N N . VAL A 1 85 ? -5.895 -7.371 -27.939 1.00 82.75 85 VAL A N 1
ATOM 693 C CA . VAL A 1 85 ? -7.033 -7.155 -28.843 1.00 82.75 85 VAL A CA 1
ATOM 694 C C . VAL A 1 85 ? -6.853 -7.990 -30.107 1.00 82.75 85 VAL A C 1
ATOM 696 O O . VAL A 1 85 ? -5.726 -8.314 -30.494 1.00 82.75 85 VAL A O 1
ATOM 699 N N . ARG A 1 86 ? -7.955 -8.386 -30.747 1.00 84.94 86 ARG A N 1
ATOM 700 C CA . ARG A 1 86 ? -7.863 -9.124 -32.009 1.00 84.94 86 ARG A CA 1
ATOM 701 C C . ARG A 1 86 ? -7.670 -8.155 -33.165 1.00 84.94 86 ARG A C 1
ATOM 703 O O . ARG A 1 86 ? -8.189 -7.046 -33.153 1.00 84.94 86 ARG A O 1
ATOM 710 N N . ILE A 1 87 ? -6.965 -8.611 -34.195 1.00 86.19 87 ILE A N 1
ATOM 711 C CA . ILE A 1 87 ? -6.773 -7.829 -35.416 1.00 86.19 87 ILE A CA 1
ATOM 712 C C . ILE A 1 87 ? -8.069 -7.899 -36.243 1.00 86.19 87 ILE A C 1
ATOM 714 O O . ILE A 1 87 ? -8.489 -9.012 -36.592 1.00 86.19 87 ILE A O 1
ATOM 718 N N . PRO A 1 88 ? -8.717 -6.766 -36.565 1.00 88.25 88 PRO A N 1
ATOM 719 C CA . PRO A 1 88 ? -9.897 -6.755 -37.425 1.00 88.25 88 PRO A CA 1
ATOM 720 C C . PRO A 1 88 ? -9.617 -7.415 -38.781 1.00 88.25 88 PRO A C 1
ATOM 722 O O . PRO A 1 88 ? -8.527 -7.308 -39.334 1.00 88.25 88 PRO A O 1
ATOM 725 N N . GLY A 1 89 ? -10.595 -8.148 -39.308 1.00 87.25 89 GLY A N 1
ATOM 726 C CA . GLY A 1 89 ? -10.480 -8.918 -40.547 1.00 87.25 89 GLY A CA 1
ATOM 727 C C . GLY A 1 89 ? -9.842 -10.303 -40.389 1.00 87.25 89 GLY A C 1
ATOM 728 O O . GLY A 1 89 ? -9.994 -11.128 -41.290 1.00 87.25 89 GLY A O 1
ATOM 729 N N . SER A 1 90 ? -9.195 -10.597 -39.256 1.00 91.56 90 SER A N 1
ATOM 730 C CA . SER A 1 90 ? -8.642 -11.929 -38.976 1.00 91.56 90 SER A CA 1
ATOM 731 C C . SER A 1 90 ? -9.733 -12.983 -38.727 1.00 91.56 90 SER A C 1
ATOM 733 O O . SER A 1 90 ? -10.887 -12.666 -38.429 1.00 91.56 90 SER A O 1
ATOM 735 N N . ILE A 1 91 ? -9.370 -14.266 -38.851 1.00 90.12 91 ILE A N 1
ATOM 736 C CA . ILE A 1 91 ? -10.265 -15.397 -38.563 1.00 90.12 91 ILE A CA 1
ATOM 737 C C . ILE A 1 91 ? -9.935 -15.956 -37.180 1.00 90.12 91 ILE A C 1
ATOM 739 O O . ILE A 1 91 ? -8.884 -16.564 -36.976 1.00 90.12 91 ILE A O 1
ATOM 743 N N . ASN A 1 92 ? -10.869 -15.818 -36.246 1.00 86.56 92 ASN A N 1
ATOM 744 C CA . ASN A 1 92 ? -10.795 -16.441 -34.935 1.00 86.56 92 ASN A CA 1
ATOM 745 C C . ASN A 1 92 ? -11.221 -17.914 -35.038 1.00 86.56 92 ASN A C 1
ATOM 747 O O . ASN A 1 92 ? -12.402 -18.218 -35.222 1.00 86.56 92 ASN A O 1
ATOM 751 N N . ARG A 1 93 ? -10.255 -18.833 -34.935 1.00 89.19 93 ARG A N 1
ATOM 752 C CA . ARG A 1 93 ? -10.499 -20.282 -34.963 1.00 89.19 93 ARG A CA 1
ATOM 753 C C . ARG A 1 93 ? -10.530 -20.833 -33.543 1.00 89.19 93 ARG A C 1
ATOM 755 O O . ARG A 1 93 ? -9.542 -20.722 -32.822 1.00 89.19 93 ARG A O 1
ATOM 762 N N . LYS A 1 94 ? -11.633 -21.474 -33.157 1.00 87.62 94 LYS A N 1
ATOM 763 C CA . LYS A 1 94 ? -11.700 -22.265 -31.919 1.00 87.62 94 LYS A CA 1
ATOM 764 C C . LYS A 1 94 ? -11.539 -23.737 -32.249 1.00 87.62 94 LYS A C 1
ATOM 766 O O . LYS A 1 94 ? -12.163 -24.216 -33.191 1.00 87.62 94 LYS A O 1
ATOM 771 N N . TYR A 1 95 ? -10.760 -24.450 -31.447 1.00 90.44 95 TYR A N 1
ATOM 772 C CA . TYR A 1 95 ? -10.607 -25.898 -31.545 1.00 90.44 95 TYR A CA 1
ATOM 773 C C . TYR A 1 95 ? -11.288 -26.571 -30.356 1.00 90.44 95 TYR A C 1
ATOM 775 O O . TYR A 1 95 ? -11.348 -26.004 -29.264 1.00 90.44 95 TYR A O 1
ATOM 783 N N . ILE A 1 96 ? -11.816 -27.768 -30.575 1.00 91.25 96 ILE A N 1
ATOM 784 C CA . ILE A 1 96 ? -12.277 -28.665 -29.520 1.00 91.25 96 ILE A CA 1
ATOM 785 C C . ILE A 1 96 ? -11.497 -29.965 -29.641 1.00 91.25 96 ILE A C 1
ATOM 787 O O . ILE A 1 96 ? -11.291 -30.475 -30.744 1.00 91.25 96 ILE A O 1
ATOM 791 N N . GLY A 1 97 ? -11.009 -30.445 -28.505 1.00 91.38 97 GLY A N 1
ATOM 792 C CA . GLY A 1 97 ? -10.304 -31.709 -28.448 1.00 91.38 97 GLY A CA 1
ATOM 793 C C . GLY A 1 97 ? -11.255 -32.862 -28.165 1.00 91.38 97 GLY A C 1
ATOM 794 O O . GLY A 1 97 ? -12.258 -32.681 -27.473 1.00 91.38 97 GLY A O 1
ATOM 795 N N . TYR A 1 98 ? -10.956 -34.029 -28.718 1.00 91.62 98 TYR A N 1
ATOM 796 C CA . TYR A 1 98 ? -11.699 -35.262 -28.481 1.00 91.62 98 TYR A CA 1
ATOM 797 C C . TYR A 1 98 ? -10.750 -36.459 -28.511 1.00 91.62 98 TYR A C 1
ATOM 799 O O . TYR A 1 98 ? -9.674 -36.390 -29.104 1.00 91.62 98 TYR A O 1
ATOM 807 N N . ILE A 1 99 ? -11.141 -37.553 -27.859 1.00 92.31 99 ILE A N 1
ATOM 808 C CA . ILE A 1 99 ? -10.413 -38.819 -27.947 1.00 92.31 99 ILE A CA 1
ATOM 809 C C . ILE A 1 99 ? -10.957 -39.572 -29.158 1.00 92.31 99 ILE A C 1
ATOM 811 O O . ILE A 1 99 ? -12.161 -39.811 -29.255 1.00 92.31 99 ILE A O 1
ATOM 815 N N . GLY A 1 100 ? -10.077 -39.876 -30.105 1.00 90.12 100 GLY A N 1
ATOM 816 C CA . GLY A 1 100 ? -10.418 -40.598 -31.320 1.00 90.12 100 GLY A CA 1
ATOM 817 C C . GLY A 1 100 ? -10.621 -42.095 -31.063 1.00 90.12 100 GLY A C 1
ATOM 818 O O . GLY A 1 100 ? -10.271 -42.599 -29.994 1.00 90.12 100 GLY A O 1
ATOM 819 N N . PRO A 1 101 ? -11.140 -42.839 -32.053 1.00 88.06 101 PRO A N 1
ATOM 820 C CA . PRO A 1 101 ? -11.277 -44.298 -31.975 1.00 88.06 101 PRO A CA 1
ATOM 821 C C . PRO A 1 101 ? -9.942 -45.034 -31.771 1.00 88.06 101 PRO A C 1
ATOM 823 O O . PRO A 1 101 ? -9.924 -46.170 -31.315 1.00 88.06 101 PRO A O 1
ATOM 826 N N . ASP A 1 102 ? -8.822 -44.378 -32.085 1.00 92.94 102 ASP A N 1
ATOM 827 C CA . ASP A 1 102 ? -7.453 -44.845 -31.852 1.00 92.94 102 ASP A CA 1
ATOM 828 C C . ASP A 1 102 ? -6.957 -44.611 -30.410 1.00 92.94 102 ASP A C 1
ATOM 830 O O . ASP A 1 102 ? -5.793 -44.873 -30.104 1.00 92.94 102 ASP A O 1
ATOM 834 N N . GLY A 1 103 ? -7.812 -44.079 -29.531 1.00 90.31 103 GLY A N 1
ATOM 835 C CA . GLY A 1 103 ? -7.484 -43.738 -28.147 1.00 90.31 103 GLY A CA 1
ATOM 836 C C . GLY A 1 103 ? -6.604 -42.492 -27.995 1.00 90.31 103 GLY A C 1
ATOM 837 O O . GLY A 1 103 ? -6.189 -42.181 -26.879 1.00 90.31 103 GLY A O 1
ATOM 838 N N . LYS A 1 104 ? -6.306 -41.763 -29.081 1.00 93.31 104 LYS A N 1
ATOM 839 C CA . LYS A 1 104 ? -5.441 -40.572 -29.056 1.00 93.31 104 LYS A CA 1
ATOM 840 C C . LYS A 1 104 ? -6.251 -39.284 -29.016 1.00 93.31 104 LYS A C 1
ATOM 842 O O . LYS A 1 104 ? -7.419 -39.249 -29.386 1.00 93.31 104 LYS A O 1
ATOM 847 N N . TYR A 1 105 ? -5.616 -38.205 -28.565 1.00 91.38 105 TYR A N 1
ATOM 848 C CA . TYR A 1 105 ? -6.240 -36.886 -28.525 1.00 91.38 105 TYR A CA 1
ATOM 849 C C . TYR A 1 105 ? -6.125 -36.187 -29.884 1.00 91.38 105 TYR A C 1
ATOM 851 O O . TYR A 1 105 ? -5.022 -35.971 -30.385 1.00 91.38 105 TYR A O 1
ATOM 859 N N . HIS A 1 106 ? -7.261 -35.789 -30.449 1.00 90.88 106 HIS A N 1
ATOM 860 C CA . HIS A 1 106 ? -7.368 -35.086 -31.727 1.00 90.88 106 HIS A CA 1
ATOM 861 C C . HIS A 1 106 ? -8.002 -33.715 -31.532 1.00 90.88 106 HIS A C 1
ATOM 863 O O . HIS A 1 106 ? -8.794 -33.511 -30.614 1.00 90.88 106 HIS A O 1
ATOM 869 N N . TRP A 1 107 ? -7.685 -32.774 -32.421 1.00 91.12 107 TRP A N 1
ATOM 870 C CA . TRP A 1 107 ? -8.275 -31.436 -32.429 1.00 91.12 107 TRP A CA 1
ATOM 871 C C . TRP A 1 107 ? -9.117 -31.241 -33.683 1.00 91.12 107 TRP A C 1
ATOM 873 O O . TRP A 1 107 ? -8.639 -31.439 -34.796 1.00 91.12 107 TRP A O 1
ATOM 883 N N . GLN A 1 108 ? -10.352 -30.779 -33.512 1.00 91.00 108 GLN A N 1
ATOM 884 C CA . GLN A 1 108 ? -11.210 -30.357 -34.618 1.00 91.00 108 GLN A CA 1
ATOM 885 C C . GLN A 1 108 ? -11.594 -28.888 -34.474 1.00 91.00 108 GLN A C 1
ATOM 887 O O . GLN A 1 108 ? -11.692 -28.355 -33.366 1.00 91.00 108 GLN A O 1
ATOM 892 N N . ILE A 1 109 ? -11.805 -28.216 -35.604 1.00 89.00 109 ILE A N 1
ATOM 893 C CA . ILE A 1 109 ? -12.235 -26.818 -35.614 1.00 89.00 109 ILE A CA 1
ATOM 894 C C . ILE A 1 109 ? -13.693 -26.763 -35.155 1.00 89.00 109 ILE A C 1
ATOM 896 O O . ILE A 1 109 ? -14.580 -27.265 -35.834 1.00 89.00 109 ILE A O 1
ATOM 900 N N . LYS A 1 110 ? -13.933 -26.121 -34.013 1.00 88.81 110 LYS A N 1
ATOM 901 C CA . LYS A 1 110 ? -15.263 -25.878 -33.452 1.00 88.81 110 LYS A CA 1
ATOM 902 C C . LYS A 1 110 ? -15.962 -24.699 -34.127 1.00 88.81 110 LYS A C 1
ATOM 904 O O . LYS A 1 110 ? -17.152 -24.773 -34.397 1.00 88.81 110 LYS A O 1
ATOM 909 N N . SER A 1 111 ? -15.249 -23.595 -34.353 1.00 86.38 111 SER A N 1
ATOM 910 C CA . SER A 1 111 ? -15.813 -22.413 -35.020 1.00 86.38 111 SER A CA 1
ATOM 911 C C . SER A 1 111 ? -14.749 -21.621 -35.775 1.00 86.38 111 SER A C 1
ATOM 913 O O . SER A 1 111 ? -13.561 -21.672 -35.437 1.00 86.38 111 SER A O 1
ATOM 915 N N . LYS A 1 112 ? -15.189 -20.894 -36.808 1.00 89.69 112 LYS A N 1
ATOM 916 C CA . LYS A 1 112 ? -14.390 -19.937 -37.580 1.00 89.69 112 LYS A CA 1
ATOM 917 C C . LYS A 1 112 ? -15.172 -18.633 -37.668 1.00 89.69 112 LYS A C 1
ATOM 919 O O . LYS A 1 112 ? -16.063 -18.505 -38.498 1.00 89.69 112 LYS A O 1
ATOM 924 N N . ASP A 1 113 ? -14.826 -17.683 -36.814 1.00 89.12 113 ASP A N 1
ATOM 925 C CA . ASP A 1 113 ? -15.545 -16.417 -36.707 1.00 89.12 113 ASP A CA 1
ATOM 926 C C . ASP A 1 113 ? -14.666 -15.292 -37.255 1.00 89.12 113 ASP A C 1
ATOM 928 O O . ASP A 1 113 ? -13.522 -15.131 -36.817 1.00 89.12 113 ASP A O 1
ATOM 932 N N . ARG A 1 114 ? -15.170 -14.509 -38.215 1.00 92.19 114 ARG A N 1
ATOM 933 C CA . ARG A 1 114 ? -14.456 -13.312 -38.675 1.00 92.19 114 ARG A CA 1
ATOM 934 C C . ARG A 1 114 ? -14.487 -12.269 -37.563 1.00 92.19 114 ARG A C 1
ATOM 936 O O . ARG A 1 114 ? -15.540 -12.001 -36.991 1.00 92.19 114 ARG A O 1
ATOM 943 N N . VAL A 1 115 ? -13.326 -11.709 -37.247 1.00 91.25 115 VAL A N 1
ATOM 944 C CA . VAL A 1 115 ? -13.215 -10.594 -36.309 1.00 91.25 115 VAL A CA 1
ATOM 945 C C . VAL A 1 115 ? -13.566 -9.323 -37.060 1.00 91.25 115 VAL A C 1
ATOM 947 O O . VAL A 1 115 ? -12.916 -8.986 -38.049 1.00 91.25 115 VAL A O 1
ATOM 950 N N . CYS A 1 116 ? -14.571 -8.612 -36.581 1.00 92.12 116 CYS A N 1
ATOM 951 C CA . CYS A 1 116 ? -14.992 -7.331 -37.119 1.00 92.12 116 CYS A CA 1
ATOM 952 C C . CYS A 1 116 ? -14.818 -6.246 -36.053 1.00 92.12 116 CYS A C 1
ATOM 954 O O . CYS A 1 116 ? -14.857 -6.524 -34.854 1.00 92.12 116 CYS A O 1
ATOM 956 N N . ALA A 1 117 ? -14.629 -5.010 -36.500 1.00 92.31 117 ALA A N 1
ATOM 957 C CA . ALA A 1 117 ? -14.644 -3.831 -35.648 1.00 92.31 117 ALA A CA 1
ATOM 958 C C . ALA A 1 117 ? -15.723 -2.885 -36.171 1.00 92.31 117 ALA A C 1
ATOM 960 O O . ALA A 1 117 ? -15.813 -2.660 -37.376 1.00 92.31 117 ALA A O 1
ATOM 961 N N . MET A 1 118 ? -16.561 -2.387 -35.271 1.00 92.62 118 MET A N 1
ATOM 962 C CA . MET A 1 118 ? -17.573 -1.380 -35.564 1.00 92.62 118 MET A CA 1
ATOM 963 C C . MET A 1 118 ? -17.169 -0.082 -34.882 1.00 92.62 118 MET A C 1
ATOM 965 O O . MET A 1 118 ? -17.025 -0.043 -33.658 1.00 92.62 118 MET A O 1
ATOM 969 N N . GLU A 1 119 ? -16.988 0.965 -35.678 1.00 89.50 119 GLU A N 1
ATOM 970 C CA . GLU A 1 119 ? -16.820 2.319 -35.165 1.00 89.50 119 GLU A CA 1
ATOM 971 C C . GLU A 1 119 ? -18.138 2.818 -34.574 1.00 89.50 119 GLU A C 1
ATOM 973 O O . GLU A 1 119 ? -19.222 2.512 -35.074 1.00 89.50 119 GLU A O 1
ATOM 978 N N . ILE A 1 120 ? -18.041 3.576 -33.487 1.00 90.38 120 ILE A N 1
ATOM 979 C CA . ILE A 1 120 ? -19.192 4.189 -32.830 1.00 90.38 120 ILE A CA 1
ATOM 980 C C . ILE A 1 120 ? -19.184 5.671 -33.173 1.00 90.38 120 ILE A C 1
ATOM 982 O O . ILE A 1 120 ? -18.162 6.325 -33.000 1.00 90.38 120 ILE A O 1
ATOM 986 N N . ALA A 1 121 ? -20.319 6.207 -33.631 1.00 82.12 121 ALA A N 1
ATOM 987 C CA . ALA A 1 121 ? -20.417 7.587 -34.121 1.00 82.12 121 ALA A CA 1
ATOM 988 C C . ALA A 1 121 ? -19.922 8.637 -33.104 1.00 82.12 121 ALA A C 1
ATOM 990 O O . ALA A 1 121 ? -19.260 9.597 -33.480 1.00 82.12 121 ALA A O 1
ATOM 991 N N . ASN A 1 122 ? -20.185 8.411 -31.812 1.00 83.69 122 ASN A N 1
ATOM 992 C CA . ASN A 1 122 ? -19.712 9.256 -30.707 1.00 83.69 122 ASN A CA 1
ATOM 993 C C . ASN A 1 122 ? -18.543 8.614 -29.931 1.00 83.69 122 ASN A C 1
ATOM 995 O O . ASN A 1 122 ? -18.255 8.994 -28.796 1.00 83.69 122 ASN A O 1
ATOM 999 N N . GLY A 1 123 ? -17.903 7.597 -30.510 1.00 84.19 123 GLY A N 1
ATOM 1000 C CA . GLY A 1 123 ? -16.737 6.938 -29.945 1.00 84.19 123 GLY A CA 1
ATOM 1001 C C . GLY A 1 123 ? -15.517 7.844 -30.052 1.00 84.19 123 GLY A C 1
ATOM 1002 O O . GLY A 1 123 ? -15.202 8.371 -31.115 1.00 84.19 123 GLY A O 1
ATOM 1003 N N . LYS A 1 124 ? -14.802 8.018 -28.942 1.00 89.31 124 LYS A N 1
ATOM 1004 C CA . LYS A 1 124 ? -13.562 8.800 -28.892 1.00 89.31 124 LYS A CA 1
ATOM 1005 C C . LYS A 1 124 ? -12.469 8.052 -28.147 1.00 89.31 124 LYS A C 1
ATOM 1007 O O . LYS A 1 124 ? -12.723 7.032 -27.500 1.00 89.31 124 LYS A O 1
ATOM 1012 N N . ARG A 1 125 ? -11.240 8.563 -28.238 1.00 90.94 125 ARG A N 1
ATOM 1013 C CA . ARG A 1 125 ? -10.200 8.215 -27.268 1.00 90.94 125 ARG A CA 1
ATOM 1014 C C . ARG A 1 125 ? -10.490 8.920 -25.948 1.00 90.94 125 ARG A C 1
ATOM 1016 O O . ARG A 1 125 ? -10.974 10.051 -25.932 1.00 90.94 125 ARG A O 1
ATOM 1023 N N . TRP A 1 126 ? -10.212 8.223 -24.860 1.00 88.81 126 TRP A N 1
ATOM 1024 C CA . TRP A 1 126 ? -10.552 8.650 -23.515 1.00 88.81 126 TRP A CA 1
ATOM 1025 C C . TRP A 1 126 ? -9.323 9.161 -22.774 1.00 88.81 126 TRP A C 1
ATOM 1027 O O . TRP A 1 126 ? -8.274 8.510 -22.761 1.00 88.81 126 TRP A O 1
ATOM 1037 N N . ASP A 1 127 ? -9.462 10.297 -22.094 1.00 90.06 127 ASP A N 1
ATOM 1038 C CA . ASP A 1 127 ? -8.621 10.526 -20.927 1.00 90.06 127 ASP A CA 1
ATOM 1039 C C . ASP A 1 127 ? -9.074 9.571 -19.815 1.00 90.06 127 ASP A C 1
ATOM 1041 O O . ASP A 1 127 ? -10.269 9.367 -19.595 1.00 90.06 127 ASP A O 1
ATOM 1045 N N . PHE A 1 128 ? -8.121 8.937 -19.132 1.00 87.81 128 PHE A N 1
ATOM 1046 C CA . PHE A 1 128 ? -8.466 7.926 -18.137 1.00 87.81 128 PHE A CA 1
ATOM 1047 C C . PHE A 1 128 ? -9.184 8.519 -16.917 1.00 87.81 128 PHE A C 1
ATOM 1049 O O . PHE A 1 128 ? -10.058 7.862 -16.354 1.00 87.81 128 PHE A O 1
ATOM 1056 N N . HIS A 1 129 ? -8.840 9.744 -16.510 1.00 86.88 129 HIS A N 1
ATOM 1057 C CA . HIS A 1 129 ? -9.493 10.397 -15.378 1.00 86.88 129 HIS A CA 1
ATOM 1058 C C . HIS A 1 129 ? -10.887 10.874 -15.771 1.00 86.88 129 HIS A C 1
ATOM 1060 O O . HIS A 1 129 ? -11.814 10.662 -14.998 1.00 86.88 129 HIS A O 1
ATOM 1066 N N . GLU A 1 130 ? -11.057 11.402 -16.988 1.00 87.81 130 GLU A N 1
ATOM 1067 C CA . GLU A 1 130 ? -12.383 11.724 -17.536 1.00 87.81 130 GLU A CA 1
ATOM 1068 C C . GLU A 1 130 ? -13.300 10.490 -17.532 1.00 87.81 130 GLU A C 1
ATOM 1070 O O . GLU A 1 130 ? -14.428 10.547 -17.044 1.00 87.81 130 GLU A O 1
ATOM 1075 N N . LEU A 1 131 ? -12.800 9.354 -18.031 1.00 87.75 131 LEU A N 1
ATOM 1076 C CA . LEU A 1 131 ? -13.538 8.092 -18.030 1.00 87.75 131 LEU A CA 1
ATOM 1077 C C . LEU A 1 131 ? -13.907 7.682 -16.594 1.00 87.75 131 LEU A C 1
ATOM 1079 O O . LEU A 1 131 ? -15.070 7.412 -16.299 1.00 87.75 131 LEU A O 1
ATOM 1083 N N . ALA A 1 132 ? -12.933 7.687 -15.681 1.00 89.25 132 ALA A N 1
ATOM 1084 C CA . ALA A 1 132 ? -13.151 7.330 -14.284 1.00 89.25 132 ALA A CA 1
ATOM 1085 C C . ALA A 1 132 ? -14.178 8.241 -13.587 1.00 89.25 132 ALA A C 1
ATOM 1087 O O . ALA A 1 132 ? -15.005 7.740 -12.832 1.00 89.25 132 ALA A O 1
ATOM 1088 N N . GLU A 1 133 ? -14.161 9.550 -13.841 1.00 86.31 133 GLU A N 1
ATOM 1089 C CA . GLU A 1 133 ? -15.116 10.506 -13.265 1.00 86.31 133 GLU A CA 1
ATOM 1090 C C . GLU A 1 133 ? -16.551 10.281 -13.746 1.00 86.31 133 GLU A C 1
ATOM 1092 O O . GLU A 1 133 ? -17.485 10.483 -12.972 1.00 86.31 133 GLU A O 1
ATOM 1097 N N . GLN A 1 134 ? -16.737 9.841 -14.993 1.00 86.69 134 GLN A N 1
ATOM 1098 C CA . GLN A 1 134 ? -18.069 9.557 -15.533 1.00 86.69 134 GLN A CA 1
ATOM 1099 C C . GLN A 1 134 ? -18.674 8.266 -14.978 1.00 86.69 134 GLN A C 1
ATOM 1101 O O . GLN A 1 134 ? -19.885 8.191 -14.789 1.00 86.69 134 GLN A O 1
ATOM 1106 N N . ILE A 1 135 ? -17.846 7.248 -14.736 1.00 87.56 135 ILE A N 1
ATOM 1107 C CA . ILE A 1 135 ? -18.321 5.912 -14.345 1.00 87.56 135 ILE A CA 1
ATOM 1108 C C . ILE A 1 135 ? -18.398 5.751 -12.833 1.00 87.56 135 ILE A C 1
ATOM 1110 O O . ILE A 1 135 ? -19.296 5.087 -12.318 1.00 87.56 135 ILE A O 1
ATOM 1114 N N . LEU A 1 136 ? -17.407 6.268 -12.105 1.00 87.38 136 LEU A N 1
ATOM 1115 C CA . LEU A 1 136 ? -17.311 5.986 -10.683 1.00 87.38 136 LEU A CA 1
ATOM 1116 C C . LEU A 1 136 ? -18.434 6.704 -9.927 1.00 87.38 136 LEU A C 1
ATOM 1118 O O . LEU A 1 136 ? -18.679 7.890 -10.157 1.00 87.38 136 LEU A O 1
ATOM 1122 N N . PRO A 1 137 ? -19.087 6.026 -8.966 1.00 83.69 137 PRO A N 1
ATOM 1123 C CA . PRO A 1 137 ? -20.125 6.654 -8.169 1.00 83.69 137 PRO A CA 1
ATOM 1124 C C . PRO A 1 137 ? -19.550 7.844 -7.402 1.00 83.69 137 PRO A C 1
ATOM 1126 O O . PRO A 1 137 ? -18.399 7.809 -6.944 1.00 83.69 137 PRO A O 1
ATOM 1129 N N . LYS A 1 138 ? -20.384 8.874 -7.206 1.00 81.06 138 LYS A N 1
ATOM 1130 C CA . LYS A 1 138 ? -20.026 10.025 -6.373 1.00 81.06 138 LYS A CA 1
ATOM 1131 C C . LYS A 1 138 ? -19.487 9.530 -5.037 1.00 81.06 138 LYS A C 1
ATOM 1133 O O . LYS A 1 138 ? -20.064 8.651 -4.391 1.00 81.06 138 LYS A O 1
ATOM 1138 N N . LEU A 1 139 ? -18.349 10.093 -4.643 1.00 80.31 139 LEU A N 1
ATOM 1139 C CA . LEU A 1 139 ? -17.746 9.765 -3.363 1.00 80.31 139 LEU A CA 1
ATOM 1140 C C . LEU A 1 139 ? -18.757 10.078 -2.250 1.00 80.31 139 LEU A C 1
ATOM 1142 O O . LEU A 1 139 ? -19.356 11.153 -2.282 1.00 80.31 139 LEU A O 1
ATOM 1146 N N . PRO A 1 140 ? -18.947 9.176 -1.271 1.00 80.88 140 PRO A N 1
ATOM 1147 C CA . PRO A 1 140 ? -19.873 9.420 -0.174 1.00 80.88 140 PRO A CA 1
ATOM 1148 C C . PRO A 1 140 ? -19.527 10.700 0.591 1.00 80.88 140 PRO A C 1
ATOM 1150 O O . PRO A 1 140 ? -18.345 11.000 0.776 1.00 80.88 140 PRO A O 1
ATOM 1153 N N . ASP A 1 141 ? -20.528 11.388 1.139 1.00 80.50 141 ASP A N 1
ATOM 1154 C CA . ASP A 1 141 ? -20.337 12.659 1.858 1.00 80.50 141 ASP A CA 1
ATOM 1155 C C . ASP A 1 141 ? -19.325 12.549 3.012 1.00 80.50 141 ASP A C 1
ATOM 1157 O O . ASP A 1 141 ? -18.483 13.427 3.222 1.00 80.50 141 ASP A O 1
ATOM 1161 N N . TRP A 1 142 ? -19.311 11.404 3.708 1.00 79.12 142 TRP A N 1
ATOM 1162 C CA . TRP A 1 142 ? -18.360 11.138 4.791 1.00 79.12 142 TRP A CA 1
ATOM 1163 C C . TRP A 1 142 ? -16.896 11.111 4.321 1.00 79.12 142 TRP A C 1
ATOM 1165 O O . TRP A 1 142 ? -15.985 11.295 5.134 1.00 79.12 142 TRP A O 1
ATOM 1175 N N . TYR A 1 143 ? -16.634 10.879 3.029 1.00 77.56 143 TYR A N 1
ATOM 1176 C CA . TYR A 1 143 ? -15.281 10.774 2.484 1.00 77.56 143 TYR A CA 1
ATOM 1177 C C . TYR A 1 143 ? -14.540 12.112 2.539 1.00 77.56 143 TYR A C 1
ATOM 1179 O O . TYR A 1 143 ? -13.342 12.145 2.837 1.00 77.56 143 TYR A O 1
ATOM 1187 N N . ALA A 1 144 ? -15.246 13.228 2.332 1.00 78.75 144 ALA A N 1
ATOM 1188 C CA . ALA A 1 144 ? -14.674 14.562 2.487 1.00 78.75 144 ALA A CA 1
ATOM 1189 C C . ALA A 1 144 ? -14.186 14.783 3.929 1.00 78.75 144 ALA A C 1
ATOM 1191 O O . ALA A 1 144 ? -13.060 15.239 4.152 1.00 78.75 144 ALA A O 1
ATOM 1192 N N . ASP A 1 145 ? -14.986 14.372 4.913 1.00 81.50 145 ASP A N 1
ATOM 1193 C CA . ASP A 1 145 ? -14.631 14.459 6.329 1.00 81.50 145 ASP A CA 1
ATOM 1194 C C . ASP A 1 145 ? -13.511 13.492 6.711 1.00 81.50 145 ASP A C 1
ATOM 1196 O O . ASP A 1 145 ? -12.609 13.853 7.473 1.00 81.50 145 ASP A O 1
ATOM 1200 N N . TYR A 1 146 ? -13.501 12.283 6.147 1.00 80.44 146 TYR A N 1
ATOM 1201 C CA . TYR A 1 146 ? -12.385 11.353 6.282 1.00 80.44 146 TYR A CA 1
ATOM 1202 C C . TYR A 1 146 ? -11.084 11.967 5.749 1.00 80.44 146 TYR A C 1
ATOM 1204 O O . TYR A 1 146 ? -10.073 11.960 6.457 1.00 80.44 146 TYR A O 1
ATOM 1212 N N . LYS A 1 147 ? -11.105 12.568 4.552 1.00 77.75 147 LYS A N 1
ATOM 1213 C CA . LYS A 1 147 ? -9.940 13.229 3.951 1.00 77.75 147 LYS A CA 1
ATOM 1214 C C . LYS A 1 147 ? -9.477 14.410 4.802 1.00 77.75 147 LYS A C 1
ATOM 1216 O O . LYS A 1 147 ? -8.291 14.488 5.104 1.00 77.75 147 LYS A O 1
ATOM 1221 N N . LYS A 1 148 ? -10.392 15.254 5.299 1.00 80.12 148 LYS A N 1
ATOM 1222 C CA . LYS A 1 148 ? -10.078 16.338 6.253 1.00 80.12 148 LYS A CA 1
ATOM 1223 C C . LYS A 1 148 ? -9.429 15.804 7.535 1.00 80.12 148 LYS A C 1
ATOM 1225 O O . LYS A 1 148 ? -8.428 16.354 7.990 1.00 80.12 148 LYS A O 1
ATOM 1230 N N . ARG A 1 149 ? -9.938 14.703 8.106 1.00 77.38 149 ARG A N 1
ATOM 1231 C CA . ARG A 1 149 ? -9.350 14.048 9.294 1.00 77.38 149 ARG A CA 1
ATOM 1232 C C . ARG A 1 149 ? -7.953 13.491 9.010 1.00 77.38 149 ARG A C 1
ATOM 1234 O O . ARG A 1 149 ? -7.073 13.621 9.860 1.00 77.38 149 ARG A O 1
ATOM 1241 N N . GLN A 1 150 ? -7.727 12.896 7.839 1.00 70.94 150 GLN A N 1
ATOM 1242 C CA . GLN A 1 150 ? -6.404 12.409 7.434 1.00 70.94 150 GLN A CA 1
ATOM 1243 C C . GLN A 1 150 ? -5.431 13.557 7.170 1.00 70.94 150 GLN A C 1
ATOM 1245 O O . GLN A 1 150 ? -4.306 13.515 7.664 1.00 70.94 150 GLN A O 1
ATOM 1250 N N . GLN A 1 151 ? -5.876 14.618 6.491 1.00 69.12 151 GLN A N 1
ATOM 1251 C CA . GLN A 1 151 ? -5.101 15.838 6.289 1.00 69.12 151 GLN A CA 1
ATOM 1252 C C . GLN A 1 151 ? -4.684 16.414 7.642 1.00 69.12 151 GLN A C 1
ATOM 1254 O O . GLN A 1 151 ? -3.501 16.640 7.844 1.00 69.12 151 GLN A O 1
ATOM 1259 N N . LYS A 1 152 ? -5.613 16.526 8.605 1.00 64.38 152 LYS A N 1
ATOM 1260 C CA . LYS A 1 152 ? -5.346 16.999 9.973 1.00 64.38 152 LYS A CA 1
ATOM 1261 C C . LYS A 1 152 ? -4.363 16.094 10.724 1.00 64.38 152 LYS A C 1
ATOM 1263 O O . LYS A 1 152 ? -3.505 16.605 11.434 1.00 64.38 152 LYS A O 1
ATOM 1268 N N . LYS A 1 153 ? -4.415 14.767 10.539 1.00 58.19 153 LYS A N 1
ATOM 1269 C CA . LYS A 1 153 ? -3.397 13.830 11.063 1.00 58.19 153 LYS A CA 1
ATOM 1270 C C . LYS A 1 153 ? -2.025 14.031 10.412 1.00 58.19 153 LYS A C 1
ATOM 1272 O O . LYS A 1 153 ? -1.016 13.913 11.103 1.00 58.19 153 LYS A O 1
ATOM 1277 N N . LEU A 1 154 ? -1.975 14.332 9.114 1.00 54.00 154 LEU A N 1
ATOM 1278 C CA . LEU A 1 154 ? -0.750 14.673 8.384 1.00 54.00 154 LEU A CA 1
ATOM 1279 C C . LEU A 1 154 ? -0.186 16.024 8.842 1.00 54.00 154 LEU A C 1
ATOM 1281 O O . LEU A 1 154 ? 1.006 16.097 9.119 1.00 54.00 154 LEU A O 1
ATOM 1285 N N . THR A 1 155 ? -1.017 17.053 9.035 1.00 51.09 155 THR A N 1
ATOM 1286 C CA . THR A 1 155 ? -0.587 18.353 9.581 1.00 51.09 155 THR A CA 1
ATOM 1287 C C . THR A 1 155 ? -0.134 18.221 11.031 1.00 51.09 155 THR A C 1
ATOM 1289 O O . THR A 1 155 ? 0.900 18.767 11.385 1.00 51.09 155 THR A O 1
ATOM 1292 N N . GLN A 1 156 ? -0.822 17.425 11.858 1.00 50.06 156 GLN A N 1
ATOM 1293 C CA . GLN A 1 156 ? -0.399 17.128 13.236 1.00 50.06 156 GLN A CA 1
ATOM 1294 C C . GLN A 1 156 ? 0.872 16.264 13.310 1.00 50.06 156 GLN A C 1
ATOM 1296 O O . GLN A 1 156 ? 1.632 16.348 14.274 1.00 50.06 156 GLN A O 1
ATOM 1301 N N . ARG A 1 157 ? 1.137 15.425 12.299 1.00 43.94 157 ARG A N 1
ATOM 1302 C CA . ARG A 1 157 ? 2.432 14.743 12.132 1.00 43.94 157 ARG A CA 1
ATOM 1303 C C . ARG A 1 157 ? 3.520 15.699 11.637 1.00 43.94 157 ARG A C 1
ATOM 1305 O O . ARG A 1 157 ? 4.652 15.564 12.079 1.00 43.94 157 ARG A O 1
ATOM 1312 N N . SER A 1 158 ? 3.174 16.665 10.788 1.00 42.28 158 SER A N 1
ATOM 1313 C CA . SER A 1 158 ? 4.076 17.706 10.281 1.00 42.28 158 SER A CA 1
ATOM 1314 C C . SER A 1 158 ? 4.433 18.752 11.337 1.00 42.28 158 SER A C 1
ATOM 1316 O O . SER A 1 158 ? 5.530 19.286 11.278 1.00 42.28 158 SER A O 1
ATOM 1318 N N . THR A 1 159 ? 3.558 19.034 12.309 1.00 37.88 159 THR A N 1
ATOM 1319 C CA . THR A 1 159 ? 3.872 19.859 13.494 1.00 37.88 159 THR A CA 1
ATOM 1320 C C . THR A 1 159 ? 4.544 19.059 14.612 1.00 37.88 159 THR A C 1
ATOM 1322 O O . THR A 1 159 ? 5.088 19.635 15.547 1.00 37.88 159 THR A O 1
ATOM 1325 N N . ARG A 1 160 ? 4.591 17.725 14.486 1.00 41.47 160 ARG A N 1
ATOM 1326 C CA . ARG A 1 160 ? 5.602 16.870 15.125 1.00 41.47 160 ARG A CA 1
ATOM 1327 C C . ARG A 1 160 ? 6.869 16.767 14.270 1.00 41.47 160 ARG A C 1
ATOM 1329 O O . ARG A 1 160 ? 7.553 15.743 14.293 1.00 41.47 160 ARG A O 1
ATOM 1336 N N . THR A 1 161 ? 7.241 17.826 13.555 1.00 39.53 161 THR A N 1
ATOM 1337 C CA . THR A 1 161 ? 8.662 18.078 13.341 1.00 39.53 161 THR A CA 1
ATOM 1338 C C . THR A 1 161 ? 9.290 18.139 14.725 1.00 39.53 161 THR A C 1
ATOM 1340 O O . THR A 1 161 ? 9.040 19.046 15.516 1.00 39.53 161 THR A O 1
ATOM 1343 N N . TYR A 1 162 ? 10.072 17.113 15.059 1.00 45.22 162 TYR A N 1
ATOM 1344 C CA . TYR A 1 162 ? 11.122 17.261 16.053 1.00 45.22 162 TYR A CA 1
ATOM 1345 C C . TYR A 1 162 ? 11.825 18.565 15.674 1.00 45.22 162 TYR A C 1
ATOM 1347 O O . TYR A 1 162 ? 12.381 18.636 14.578 1.00 45.22 162 TYR A O 1
ATOM 1355 N N . SER A 1 163 ? 11.698 19.619 16.490 1.00 49.28 163 SER A N 1
ATOM 1356 C CA . SER A 1 163 ? 12.437 20.856 16.242 1.00 49.28 163 SER A CA 1
ATOM 1357 C C . SER A 1 163 ? 13.881 20.457 15.938 1.00 49.28 163 SER A C 1
ATOM 1359 O O . SER A 1 163 ? 14.426 19.600 16.641 1.00 49.28 163 SER A O 1
ATOM 1361 N N . SER A 1 164 ? 14.483 20.997 14.878 1.00 55.69 164 SER A N 1
ATOM 1362 C CA . SER A 1 164 ? 15.890 20.727 14.547 1.00 55.69 164 SER A CA 1
ATOM 1363 C C . SER A 1 164 ? 16.781 20.919 15.781 1.00 55.69 164 SER A C 1
ATOM 1365 O O . SER A 1 164 ? 17.687 20.126 16.017 1.00 55.69 164 SER A O 1
ATOM 1367 N N . SER A 1 165 ? 16.416 21.871 16.649 1.00 60.59 165 SER A N 1
ATOM 1368 C CA . SER A 1 165 ? 16.987 22.076 17.983 1.00 60.59 165 SER A CA 1
ATOM 1369 C C . SER A 1 165 ? 16.899 20.836 18.890 1.00 60.59 165 SER A C 1
ATOM 1371 O O . SER A 1 165 ? 17.907 20.415 19.451 1.00 60.59 165 SER A O 1
ATOM 1373 N N . ASN A 1 166 ? 15.743 20.170 18.977 1.00 72.12 166 ASN A N 1
ATOM 1374 C CA . ASN A 1 166 ? 15.563 18.954 19.781 1.00 72.12 166 ASN A CA 1
ATOM 1375 C C . ASN A 1 166 ? 16.352 17.757 19.226 1.00 72.12 166 ASN A C 1
ATOM 1377 O O . ASN A 1 166 ? 16.816 16.919 20.000 1.00 72.12 166 ASN A O 1
ATOM 1381 N N . LEU A 1 167 ? 16.503 17.656 17.899 1.00 82.25 167 LEU A N 1
ATOM 1382 C CA . LEU A 1 167 ? 17.308 16.602 17.271 1.00 82.25 167 LEU A CA 1
ATOM 1383 C C . LEU A 1 167 ? 18.800 16.830 17.532 1.00 82.25 167 LEU A C 1
ATOM 1385 O O . LEU A 1 167 ? 19.486 15.911 17.970 1.00 82.25 167 LEU A O 1
ATOM 1389 N N . ILE A 1 168 ? 19.281 18.057 17.323 1.00 82.38 168 ILE A N 1
ATOM 1390 C CA . ILE A 1 168 ? 20.670 18.447 17.594 1.00 82.38 168 ILE A CA 1
ATOM 1391 C C . ILE A 1 168 ? 21.003 18.223 19.071 1.00 82.38 168 ILE A C 1
ATOM 1393 O O . ILE A 1 168 ? 22.027 17.621 19.383 1.00 82.38 168 ILE A O 1
ATOM 1397 N N . GLN A 1 169 ? 20.126 18.636 19.991 1.00 82.88 169 GLN A N 1
ATOM 1398 C CA . GLN A 1 169 ? 20.303 18.386 21.424 1.00 82.88 169 GLN A CA 1
ATOM 1399 C C . GLN A 1 169 ? 20.362 16.888 21.747 1.00 82.88 169 GLN A C 1
ATOM 1401 O O . GLN A 1 169 ? 21.194 16.471 22.550 1.00 82.88 169 GLN A O 1
ATOM 1406 N N . LEU A 1 170 ? 19.516 16.064 21.120 1.00 86.88 170 LEU A N 1
ATOM 1407 C CA . LEU A 1 170 ? 19.558 14.612 21.299 1.00 86.88 170 LEU A CA 1
ATOM 1408 C C . LEU A 1 170 ? 20.874 14.014 20.783 1.00 86.88 170 LEU A C 1
ATOM 1410 O O . LEU A 1 170 ? 21.473 13.196 21.478 1.00 86.88 170 LEU A O 1
ATOM 1414 N N . MET A 1 171 ? 21.333 14.419 19.595 1.00 90.19 171 MET A N 1
ATOM 1415 C CA . MET A 1 171 ? 22.603 13.939 19.041 1.00 90.19 171 MET A CA 1
ATOM 1416 C C . MET A 1 171 ? 23.782 14.360 19.918 1.00 90.19 171 MET A C 1
ATOM 1418 O O . MET A 1 171 ? 24.609 13.514 20.234 1.00 90.19 171 MET A O 1
ATOM 1422 N N . LYS A 1 172 ? 23.806 15.603 20.419 1.00 88.31 172 LYS A N 1
ATOM 1423 C CA . LYS A 1 172 ? 24.819 16.065 21.384 1.00 88.31 172 LYS A CA 1
ATOM 1424 C C . LYS A 1 172 ? 24.851 15.208 22.651 1.00 88.31 172 LYS A C 1
ATOM 1426 O O . LYS A 1 172 ? 25.924 14.805 23.077 1.00 88.31 172 LYS A O 1
ATOM 1431 N N . LYS A 1 173 ? 23.689 14.857 23.216 1.00 87.75 173 LYS A N 1
ATOM 1432 C CA . LYS A 1 173 ? 23.619 13.942 24.373 1.00 87.75 173 LYS A CA 1
ATOM 1433 C C . LYS A 1 173 ? 24.159 12.547 24.055 1.00 87.75 173 LYS A C 1
ATOM 1435 O O . LYS A 1 173 ? 24.799 11.939 24.902 1.00 87.75 173 LYS A O 1
ATOM 1440 N N . ARG A 1 174 ? 23.898 12.033 22.850 1.00 92.75 174 ARG A N 1
ATOM 1441 C CA . ARG A 1 174 ? 24.414 10.729 22.404 1.00 92.75 174 ARG A CA 1
ATOM 1442 C C . ARG A 1 174 ? 25.922 10.747 22.168 1.00 92.75 174 ARG A C 1
ATOM 1444 O O . ARG A 1 174 ? 26.574 9.779 22.529 1.00 92.75 174 ARG A O 1
ATOM 1451 N N . LEU A 1 175 ? 26.460 11.816 21.579 1.00 93.38 175 LEU A N 1
ATOM 1452 C CA . LEU A 1 175 ? 27.905 12.002 21.411 1.00 93.38 175 LEU A CA 1
ATOM 1453 C C . LEU A 1 175 ? 28.596 12.057 22.776 1.00 93.38 175 LEU A C 1
ATOM 1455 O O . LEU A 1 175 ? 29.531 11.301 23.000 1.00 93.38 175 LEU A O 1
ATOM 1459 N N . HIS A 1 176 ? 28.049 12.838 23.710 1.00 91.25 176 HIS A N 1
ATOM 1460 C CA . HIS A 1 176 ? 28.577 12.926 25.070 1.00 91.25 176 HIS A CA 1
ATOM 1461 C C . HIS A 1 176 ? 28.579 11.570 25.791 1.00 91.25 176 HIS A C 1
ATOM 1463 O O . HIS A 1 176 ? 29.583 11.192 26.380 1.00 91.25 176 HIS A O 1
ATOM 1469 N N . LEU A 1 177 ? 27.493 10.795 25.684 1.00 92.12 177 LEU A N 1
ATOM 1470 C CA . LEU A 1 177 ? 27.445 9.431 26.223 1.00 92.12 177 LEU A CA 1
ATOM 1471 C C . LEU A 1 177 ? 28.568 8.552 25.642 1.00 92.12 177 LEU A C 1
ATOM 1473 O O . LEU A 1 177 ? 29.221 7.827 26.382 1.00 92.12 177 LEU A O 1
ATOM 1477 N N . LEU A 1 178 ? 28.807 8.610 24.328 1.00 94.00 178 LEU A N 1
ATOM 1478 C CA . LEU A 1 178 ? 29.873 7.836 23.680 1.00 94.00 178 LEU A CA 1
ATOM 1479 C C . LEU A 1 178 ? 31.274 8.267 24.141 1.00 94.00 178 LEU A C 1
ATOM 1481 O O . LEU A 1 178 ? 32.132 7.408 24.319 1.00 94.00 178 LEU A O 1
ATOM 1485 N N . GLU A 1 179 ? 31.492 9.566 24.353 1.00 93.56 179 GLU A N 1
ATOM 1486 C CA . GLU A 1 179 ? 32.739 10.126 24.898 1.00 93.56 179 GLU A CA 1
ATOM 1487 C C . GLU A 1 179 ? 32.980 9.668 26.340 1.00 93.56 179 GLU A C 1
ATOM 1489 O O . GLU A 1 179 ? 34.081 9.237 26.668 1.00 93.56 179 GLU A O 1
ATOM 1494 N N . GLN A 1 180 ? 31.947 9.674 27.187 1.00 91.25 180 GLN A N 1
ATOM 1495 C CA . GLN A 1 180 ? 32.055 9.184 28.565 1.00 91.25 180 GLN A CA 1
ATOM 1496 C C . GLN A 1 180 ? 32.345 7.681 28.619 1.00 91.25 180 GLN A C 1
ATOM 1498 O O . GLN A 1 180 ? 33.239 7.252 29.339 1.00 91.25 180 GLN A O 1
ATOM 1503 N N . LEU A 1 181 ? 31.650 6.878 27.808 1.00 92.06 181 LEU A N 1
ATOM 1504 C CA . LEU A 1 181 ? 31.918 5.439 27.713 1.00 92.06 181 LEU A CA 1
ATOM 1505 C C . LEU A 1 181 ? 33.355 5.163 27.258 1.00 92.06 181 LEU A C 1
ATOM 1507 O O . LEU A 1 181 ? 34.006 4.250 27.757 1.00 92.06 181 LEU A O 1
ATOM 1511 N N . GLN A 1 182 ? 33.868 5.954 26.315 1.00 93.06 182 GLN A N 1
ATOM 1512 C CA . GLN A 1 182 ? 35.252 5.838 25.875 1.00 93.06 182 GLN A CA 1
ATOM 1513 C C . GLN A 1 182 ? 36.240 6.142 27.008 1.00 93.06 182 GLN A C 1
ATOM 1515 O O . GLN A 1 182 ? 37.195 5.385 27.184 1.00 93.06 182 GLN A O 1
ATOM 1520 N N . GLN A 1 183 ? 36.005 7.213 27.772 1.00 89.44 183 GLN A N 1
ATOM 1521 C CA . GLN A 1 183 ? 36.837 7.587 28.921 1.00 89.44 183 GLN A CA 1
ATOM 1522 C C . GLN A 1 183 ? 36.837 6.508 30.011 1.00 89.44 183 GLN A C 1
ATOM 1524 O O . GLN A 1 183 ? 37.884 6.226 30.589 1.00 89.44 183 GLN A O 1
ATOM 1529 N N . ASP A 1 184 ? 35.701 5.843 30.218 1.00 88.25 184 ASP A N 1
ATOM 1530 C CA . ASP A 1 184 ? 35.548 4.747 31.182 1.00 88.25 184 ASP A CA 1
ATOM 1531 C C . ASP A 1 184 ? 36.151 3.412 30.701 1.00 88.25 184 ASP A C 1
ATOM 1533 O O . ASP A 1 184 ? 36.060 2.395 31.391 1.00 88.25 184 ASP A O 1
ATOM 1537 N N . GLY A 1 185 ? 36.776 3.384 29.519 1.00 84.44 185 GLY A N 1
ATOM 1538 C CA . GLY A 1 185 ? 37.406 2.181 28.979 1.00 84.44 185 GLY A CA 1
ATOM 1539 C C . GLY A 1 185 ? 36.408 1.160 28.431 1.00 84.44 185 GLY A C 1
ATOM 1540 O O . GLY A 1 185 ? 36.692 -0.036 28.420 1.00 84.44 185 GLY A O 1
ATOM 1541 N N . TYR A 1 186 ? 35.245 1.608 27.949 1.00 83.25 186 TYR A N 1
ATOM 1542 C CA . TYR A 1 186 ? 34.234 0.769 27.295 1.00 83.25 186 TYR A CA 1
ATOM 1543 C C . TYR A 1 186 ? 34.647 0.381 25.858 1.00 83.25 186 TYR A C 1
ATOM 1545 O O . TYR A 1 186 ? 33.916 0.586 24.890 1.00 83.25 186 TYR A O 1
ATOM 1553 N N . ASP A 1 187 ? 35.868 -0.125 25.675 1.00 75.06 187 ASP A N 1
ATOM 1554 C CA . ASP A 1 187 ? 36.486 -0.334 24.362 1.00 75.06 187 ASP A CA 1
ATOM 1555 C C . ASP A 1 187 ? 36.495 -1.810 23.905 1.00 75.06 187 ASP A C 1
ATOM 1557 O O . ASP A 1 187 ? 36.511 -2.119 22.703 1.00 75.06 187 ASP A O 1
ATOM 1561 N N . ILE A 1 188 ? 36.440 -2.757 24.839 1.00 75.81 188 ILE A N 1
ATOM 1562 C CA . ILE A 1 188 ? 36.471 -4.193 24.539 1.00 75.81 188 ILE A CA 1
ATOM 1563 C C . ILE A 1 188 ? 35.141 -4.621 23.900 1.00 75.81 188 ILE A C 1
ATOM 1565 O O . ILE A 1 188 ? 34.101 -4.624 24.542 1.00 75.81 188 ILE A O 1
ATOM 1569 N N . GLY A 1 189 ? 35.167 -4.984 22.612 1.00 77.81 189 GLY A N 1
ATOM 1570 C CA . GLY A 1 189 ? 34.002 -5.500 21.874 1.00 77.81 189 GLY A CA 1
ATOM 1571 C C . GLY A 1 189 ? 33.018 -4.446 21.346 1.00 77.81 189 GLY A C 1
ATOM 1572 O O . GLY A 1 189 ? 32.155 -4.786 20.538 1.00 77.81 189 GLY A O 1
ATOM 1573 N N . HIS A 1 190 ? 33.169 -3.173 21.732 1.00 86.25 190 HIS A N 1
ATOM 1574 C CA . HIS A 1 190 ? 32.207 -2.113 21.394 1.00 86.25 190 HIS A CA 1
ATOM 1575 C C . HIS A 1 190 ? 32.762 -0.986 20.510 1.00 86.25 190 HIS A C 1
ATOM 1577 O O . HIS A 1 190 ? 31.967 -0.246 19.926 1.00 86.25 190 HIS A O 1
ATOM 1583 N N . ARG A 1 191 ? 34.089 -0.878 20.328 1.00 90.44 191 ARG A N 1
ATOM 1584 C CA . ARG A 1 191 ? 34.756 0.181 19.535 1.00 90.44 191 ARG A CA 1
ATOM 1585 C C . ARG A 1 191 ? 34.156 0.392 18.149 1.00 90.44 191 ARG A C 1
ATOM 1587 O O . ARG A 1 191 ? 33.812 1.516 17.791 1.00 90.44 191 ARG A O 1
ATOM 1594 N N . GLU A 1 192 ? 33.986 -0.673 17.366 1.00 92.44 192 GLU A N 1
ATOM 1595 C CA . GLU A 1 192 ? 33.436 -0.587 16.011 1.00 92.44 192 GLU A CA 1
ATOM 1596 C C . GLU A 1 192 ? 32.027 0.010 16.015 1.00 92.44 192 GLU A C 1
ATOM 1598 O O . GLU A 1 192 ? 31.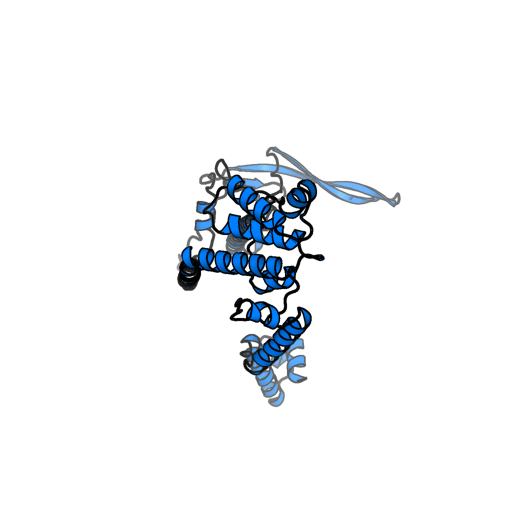697 0.847 15.170 1.00 92.44 192 GLU A O 1
ATOM 1603 N N . MET A 1 193 ? 31.202 -0.396 16.983 1.00 92.56 193 MET A N 1
ATOM 1604 C CA . MET A 1 193 ? 29.841 0.108 17.122 1.00 92.56 193 MET A CA 1
ATOM 1605 C C . MET A 1 193 ? 29.822 1.544 17.646 1.00 92.56 193 MET A C 1
ATOM 1607 O O . MET A 1 193 ? 29.031 2.345 17.153 1.00 92.56 193 MET A O 1
ATOM 1611 N N . MET A 1 194 ? 30.700 1.898 18.586 1.00 93.81 194 MET A N 1
ATOM 1612 C CA . MET A 1 194 ? 30.827 3.262 19.100 1.00 93.81 194 MET A CA 1
ATOM 1613 C C . MET A 1 194 ? 31.245 4.229 17.995 1.00 93.81 194 MET A C 1
ATOM 1615 O O . MET A 1 194 ? 30.566 5.234 17.801 1.00 93.81 194 MET A O 1
ATOM 1619 N N . CYS A 1 195 ? 32.262 3.899 17.192 1.00 93.81 195 CYS A N 1
ATOM 1620 C CA . CYS A 1 195 ? 32.656 4.707 16.033 1.00 93.81 195 CYS A CA 1
ATOM 1621 C C . CYS A 1 195 ? 31.522 4.837 15.003 1.00 93.81 195 CYS A C 1
ATOM 1623 O O . CYS A 1 195 ? 31.273 5.931 14.493 1.00 93.81 195 CYS A O 1
ATOM 1625 N N . HIS A 1 196 ? 30.796 3.746 14.722 1.00 93.62 196 HIS A N 1
ATOM 1626 C CA . HIS A 1 196 ? 29.625 3.770 13.834 1.00 93.62 196 HIS A CA 1
ATOM 1627 C C . HIS A 1 196 ? 28.530 4.704 14.357 1.00 93.62 196 HIS A C 1
ATOM 1629 O O . HIS A 1 196 ? 27.978 5.511 13.606 1.00 93.62 196 HIS A O 1
ATOM 1635 N N . LEU A 1 197 ? 28.197 4.602 15.644 1.00 93.81 197 LEU A N 1
ATOM 1636 C CA . LEU A 1 197 ? 27.170 5.424 16.277 1.00 93.81 197 LEU A CA 1
ATOM 1637 C C . LEU A 1 197 ? 27.591 6.894 16.357 1.00 93.81 197 LEU A C 1
ATOM 1639 O O . LEU A 1 197 ? 26.758 7.754 16.074 1.00 93.81 197 LEU A O 1
ATOM 1643 N N . TYR A 1 198 ? 28.861 7.171 16.661 1.00 94.25 198 TYR A N 1
ATOM 1644 C CA . TYR A 1 198 ? 29.426 8.520 16.710 1.00 94.25 198 TYR A CA 1
ATOM 1645 C C . TYR A 1 198 ? 29.315 9.202 15.342 1.00 94.25 198 TYR A C 1
ATOM 1647 O O . TYR A 1 198 ? 28.684 10.253 15.221 1.00 94.25 198 TYR A O 1
ATOM 1655 N N . PHE A 1 199 ? 29.794 8.541 14.280 1.00 93.62 199 PHE A N 1
ATOM 1656 C CA . PHE A 1 199 ? 29.679 9.042 12.906 1.00 93.62 199 PHE A CA 1
ATOM 1657 C C . PHE A 1 199 ? 28.221 9.294 12.503 1.00 93.62 199 PHE A C 1
ATOM 1659 O O . PHE A 1 199 ? 27.874 10.337 11.952 1.00 93.62 199 PHE A O 1
ATOM 1666 N N . ASN A 1 200 ? 27.337 8.348 12.821 1.00 93.19 200 ASN A N 1
ATOM 1667 C CA . ASN A 1 200 ? 25.922 8.433 12.485 1.00 93.19 200 ASN A CA 1
ATOM 1668 C C . ASN A 1 200 ? 25.185 9.565 13.232 1.00 93.19 200 ASN A C 1
ATOM 1670 O O . ASN A 1 200 ? 24.201 10.090 12.709 1.00 93.19 200 ASN A O 1
ATOM 1674 N N . CYS A 1 201 ? 25.630 9.939 14.436 1.00 92.19 201 CYS A N 1
ATOM 1675 C CA . CYS A 1 201 ? 25.125 11.109 15.160 1.00 92.19 201 CYS A CA 1
ATOM 1676 C C . CYS A 1 201 ? 25.581 12.421 14.500 1.00 92.19 201 CYS A C 1
ATOM 1678 O O . CYS A 1 201 ? 24.757 13.319 14.336 1.00 92.19 201 CYS A O 1
ATOM 1680 N N . LEU A 1 202 ? 26.845 12.509 14.066 1.00 90.81 202 LEU A N 1
ATOM 1681 C CA . LEU A 1 202 ? 27.381 13.688 13.368 1.00 90.81 202 LEU A CA 1
ATOM 1682 C C . LEU A 1 202 ? 26.647 13.953 12.047 1.00 90.81 202 LEU A C 1
ATOM 1684 O O . LEU A 1 202 ? 26.196 15.073 11.808 1.00 90.81 202 LEU A O 1
ATOM 1688 N N . LEU A 1 203 ? 26.421 12.910 11.238 1.00 89.69 203 LEU A N 1
ATOM 1689 C CA . LEU A 1 203 ? 25.662 13.038 9.987 1.00 89.69 203 LEU A CA 1
ATOM 1690 C C . LEU A 1 203 ? 24.223 13.524 10.229 1.00 89.69 203 LEU A C 1
ATOM 1692 O O . LEU A 1 203 ? 23.733 14.407 9.527 1.00 89.69 203 LEU A O 1
ATOM 1696 N N . GLN A 1 204 ? 23.557 13.015 11.272 1.00 86.94 204 GLN A N 1
ATOM 1697 C CA . GLN A 1 204 ? 22.191 13.428 11.622 1.00 86.94 204 GLN A CA 1
ATOM 1698 C C . GLN A 1 204 ? 22.082 14.884 12.082 1.00 86.94 204 GLN A C 1
ATOM 1700 O O . GLN A 1 204 ? 21.007 15.474 11.958 1.00 86.94 204 GLN A O 1
ATOM 1705 N N . MET A 1 205 ? 23.159 15.471 12.609 1.00 84.00 205 MET A N 1
ATOM 1706 C CA . MET A 1 205 ? 23.168 16.885 12.989 1.00 84.00 205 MET A CA 1
ATOM 1707 C C . MET A 1 205 ? 23.117 17.811 11.770 1.00 84.00 205 MET A C 1
ATOM 1709 O O . MET A 1 205 ? 22.627 18.928 11.907 1.00 84.00 205 MET A O 1
ATOM 1713 N N . LYS A 1 206 ? 23.574 17.358 10.590 1.00 83.75 206 LYS A N 1
ATOM 1714 C CA . LYS A 1 206 ? 23.616 18.137 9.334 1.00 83.75 206 LYS A CA 1
ATOM 1715 C C . LYS A 1 206 ? 24.335 19.490 9.451 1.00 83.75 206 LYS A C 1
ATOM 1717 O O . LYS A 1 206 ? 24.019 20.425 8.723 1.00 83.75 206 LYS A O 1
ATOM 1722 N N . GLN A 1 207 ? 25.272 19.595 10.394 1.00 83.25 207 GLN A N 1
ATOM 1723 C CA . GLN A 1 207 ? 26.078 20.799 10.639 1.00 83.25 207 GLN A CA 1
ATOM 1724 C C . GLN A 1 207 ? 27.485 20.700 10.048 1.00 83.25 207 GLN A C 1
ATOM 1726 O O . GLN A 1 207 ? 28.155 21.716 9.926 1.00 83.25 207 GLN A O 1
ATOM 1731 N N . LEU A 1 208 ? 27.921 19.486 9.711 1.00 83.31 208 LEU A N 1
ATOM 1732 C CA . LEU A 1 208 ? 29.266 19.180 9.247 1.00 83.31 208 LEU A CA 1
ATOM 1733 C C . LEU A 1 208 ? 29.186 18.441 7.917 1.00 83.31 208 LEU A C 1
ATOM 1735 O O . LEU A 1 208 ? 28.261 17.655 7.682 1.00 83.31 208 LEU A O 1
ATOM 1739 N N . SER A 1 209 ? 30.184 18.662 7.073 1.00 87.25 209 SER A N 1
ATOM 1740 C CA . SER A 1 209 ? 30.446 17.822 5.912 1.00 87.25 209 SER A CA 1
ATOM 1741 C C . SER A 1 209 ? 30.800 16.394 6.340 1.00 87.25 209 SER A C 1
ATOM 1743 O O . SER A 1 209 ? 31.073 16.085 7.511 1.00 87.25 209 SER A O 1
ATOM 1745 N N . ARG A 1 210 ? 30.785 15.480 5.371 1.00 87.19 210 ARG A N 1
ATOM 1746 C CA . ARG A 1 210 ? 31.128 14.080 5.620 1.00 87.19 210 ARG A CA 1
ATOM 1747 C C . ARG A 1 210 ? 32.609 13.931 5.966 1.00 87.19 210 ARG A C 1
ATOM 1749 O O . ARG A 1 210 ? 32.958 13.088 6.789 1.00 87.19 210 ARG A O 1
ATOM 1756 N N . GLU A 1 211 ? 33.444 14.760 5.359 1.00 88.12 211 GLU A N 1
ATOM 1757 C CA . GLU A 1 211 ? 34.887 14.844 5.542 1.00 88.12 211 GLU A CA 1
ATOM 1758 C C . GLU A 1 211 ? 35.229 15.357 6.949 1.00 88.12 211 GLU A C 1
ATOM 1760 O O . GLU A 1 211 ? 36.019 14.732 7.654 1.00 88.12 211 GLU A O 1
ATOM 1765 N N . GLU A 1 212 ? 34.561 16.415 7.415 1.00 88.31 212 GLU A N 1
ATOM 1766 C CA . GLU A 1 212 ? 34.706 16.912 8.794 1.00 88.31 212 GLU A CA 1
ATOM 1767 C C . GLU A 1 212 ? 34.200 15.891 9.820 1.00 88.31 212 GLU A C 1
ATOM 1769 O O . GLU A 1 212 ? 34.838 15.649 10.845 1.00 88.31 212 GLU A O 1
ATOM 1774 N N . SER A 1 213 ? 33.073 15.233 9.529 1.00 90.56 213 SER A N 1
ATOM 1775 C CA . SER A 1 213 ? 32.536 14.176 10.394 1.00 90.56 213 SER A CA 1
ATOM 1776 C C . SER A 1 213 ? 33.487 12.979 10.492 1.00 90.56 213 SER A C 1
ATOM 1778 O O . SER A 1 213 ? 33.594 12.349 11.544 1.00 90.56 213 SER A O 1
ATOM 1780 N N . TRP A 1 214 ? 34.183 12.656 9.398 1.00 90.88 214 TRP A N 1
ATOM 1781 C CA . TRP A 1 214 ? 35.215 11.623 9.377 1.00 90.88 214 TRP A CA 1
ATOM 1782 C C . TRP A 1 214 ? 36.397 12.007 10.265 1.00 90.88 214 TRP A C 1
ATOM 1784 O O . TRP A 1 214 ? 36.855 11.168 11.038 1.00 90.88 214 TRP A O 1
ATOM 1794 N N . GLU A 1 215 ? 36.838 13.264 10.226 1.00 92.44 215 GLU A N 1
ATOM 1795 C CA . GLU A 1 215 ? 37.932 13.736 11.076 1.00 92.44 215 GLU A CA 1
ATOM 1796 C C . GLU A 1 215 ? 37.615 13.614 12.565 1.00 92.44 215 GLU A C 1
ATOM 1798 O O . GLU A 1 215 ? 38.412 13.082 13.338 1.00 92.44 215 GLU A O 1
ATOM 1803 N N . LEU A 1 216 ? 36.408 14.015 12.963 1.00 92.75 216 LEU A N 1
ATOM 1804 C CA . LEU A 1 216 ? 35.970 13.889 14.351 1.00 92.75 216 LEU A CA 1
ATOM 1805 C C . LEU A 1 216 ? 35.899 12.431 14.809 1.00 92.75 216 LEU A C 1
ATOM 1807 O O . LEU A 1 216 ? 36.264 12.128 15.940 1.00 92.75 216 LEU A O 1
ATOM 1811 N N . VAL A 1 217 ? 35.489 11.509 13.935 1.00 94.19 217 VAL A N 1
ATOM 1812 C CA . VAL A 1 217 ? 35.497 10.073 14.249 1.00 94.19 217 VAL A CA 1
ATOM 1813 C C . VAL A 1 217 ? 36.911 9.509 14.314 1.00 94.19 217 VAL A C 1
ATOM 1815 O O . VAL A 1 217 ? 37.152 8.621 15.128 1.00 94.19 217 VAL A O 1
ATOM 1818 N N . ARG A 1 218 ? 37.851 10.002 13.495 1.00 94.06 218 ARG A N 1
ATOM 1819 C CA . ARG A 1 218 ? 39.268 9.617 13.597 1.00 94.06 218 ARG A CA 1
ATOM 1820 C C . ARG A 1 218 ? 39.844 10.022 14.946 1.00 94.06 218 ARG A C 1
ATOM 1822 O O . ARG A 1 218 ? 40.466 9.183 15.593 1.00 94.06 218 ARG A O 1
ATOM 1829 N N . LYS A 1 219 ? 39.571 11.257 15.373 1.00 94.06 219 LYS A N 1
ATOM 1830 C CA . LYS A 1 219 ? 39.963 11.768 16.688 1.00 94.06 219 LYS A CA 1
ATOM 1831 C C . LYS A 1 219 ? 39.303 10.980 17.819 1.00 94.06 219 LYS A C 1
ATOM 1833 O O . LYS A 1 219 ? 39.984 10.501 18.708 1.00 94.06 219 LYS A O 1
ATOM 1838 N N . PHE A 1 220 ? 37.994 10.755 17.741 1.00 94.75 220 PHE A N 1
ATOM 1839 C CA . PHE A 1 220 ? 37.311 9.896 18.703 1.00 94.75 220 PHE A CA 1
ATOM 1840 C C . PHE A 1 220 ? 37.975 8.513 18.750 1.00 94.75 220 PHE A C 1
ATOM 1842 O O . PHE A 1 220 ? 38.357 8.045 19.805 1.00 94.75 220 PHE A O 1
ATOM 1849 N N . ASN A 1 221 ? 38.231 7.863 17.615 1.00 94.75 221 ASN A N 1
ATOM 1850 C CA . ASN A 1 221 ? 38.877 6.551 17.598 1.00 94.75 221 ASN A CA 1
ATOM 1851 C C . ASN A 1 221 ? 40.302 6.538 18.194 1.00 94.75 221 ASN A C 1
ATOM 1853 O O . ASN A 1 221 ? 40.693 5.510 18.747 1.00 94.75 221 ASN A O 1
ATOM 1857 N N . SER A 1 222 ? 41.074 7.628 18.087 1.00 93.31 222 SER A N 1
ATOM 1858 C CA . SER A 1 222 ? 42.434 7.688 18.648 1.00 93.31 222 SER A CA 1
ATOM 1859 C C . SER A 1 222 ? 42.464 7.676 20.172 1.00 93.31 222 SER A C 1
ATOM 1861 O O . SER A 1 222 ? 43.466 7.251 20.738 1.00 93.31 222 SER A O 1
ATOM 1863 N N . ASP A 1 223 ? 41.369 8.077 20.814 1.00 92.19 223 ASP A N 1
ATOM 1864 C CA . ASP A 1 223 ? 41.278 8.191 22.271 1.00 92.19 223 ASP A CA 1
ATOM 1865 C C . ASP A 1 223 ? 40.904 6.854 22.948 1.00 92.19 223 ASP A C 1
ATOM 1867 O O . ASP A 1 223 ? 40.883 6.748 24.173 1.00 92.19 223 ASP A O 1
ATOM 1871 N N . PHE A 1 224 ? 40.645 5.790 22.175 1.00 92.44 224 PHE A N 1
ATOM 1872 C CA . PHE A 1 224 ? 40.530 4.440 22.732 1.00 92.44 224 PHE A CA 1
ATOM 1873 C C . PHE A 1 224 ? 41.892 3.895 23.165 1.00 92.44 224 PHE A C 1
ATOM 1875 O O . PHE A 1 224 ? 42.891 4.070 22.471 1.00 92.44 224 PHE A O 1
ATOM 1882 N N . ARG A 1 225 ? 41.915 3.089 24.237 1.00 88.44 225 ARG A N 1
ATOM 1883 C CA . ARG A 1 225 ? 43.127 2.379 24.690 1.00 88.44 225 ARG A CA 1
ATOM 1884 C C . ARG A 1 225 ? 43.764 1.543 23.580 1.00 88.44 225 ARG A C 1
ATOM 1886 O O . ARG A 1 225 ? 44.984 1.444 23.490 1.00 88.44 225 ARG A O 1
ATOM 1893 N N . THR A 1 226 ? 42.935 0.934 22.736 1.00 88.69 226 THR A N 1
ATOM 1894 C CA . THR A 1 226 ? 43.380 0.302 21.493 1.00 88.69 226 THR A CA 1
ATOM 1895 C C . THR A 1 226 ? 42.574 0.865 20.317 1.00 88.69 226 THR A C 1
ATOM 1897 O O . THR A 1 226 ? 41.445 0.439 20.086 1.00 88.69 226 THR A O 1
ATOM 1900 N N . PRO A 1 227 ? 43.098 1.829 19.548 1.00 91.62 227 PRO A N 1
ATOM 1901 C CA . PRO A 1 227 ? 42.376 2.385 18.406 1.00 91.62 227 PRO A CA 1
ATOM 1902 C C . PRO A 1 227 ? 42.131 1.350 17.303 1.00 91.62 227 PRO A C 1
ATOM 1904 O O . PRO A 1 227 ? 42.937 0.442 17.078 1.00 91.62 227 PRO A O 1
ATOM 1907 N N . LEU A 1 228 ? 41.030 1.493 16.561 1.00 91.62 228 LEU A N 1
ATOM 1908 C CA . LEU A 1 228 ? 40.841 0.741 15.321 1.00 91.62 228 LEU A CA 1
ATOM 1909 C C . LEU A 1 228 ? 41.827 1.245 14.268 1.00 91.62 228 LEU A C 1
ATOM 1911 O O . LEU A 1 228 ? 42.009 2.451 14.103 1.00 91.62 228 LEU A O 1
ATOM 1915 N N . ASN A 1 229 ? 42.416 0.329 13.497 1.00 92.44 229 ASN A N 1
ATOM 1916 C CA . ASN A 1 229 ? 43.167 0.733 12.313 1.00 92.44 229 ASN A CA 1
ATOM 1917 C C . ASN A 1 229 ? 42.225 1.347 11.262 1.00 92.44 229 ASN A C 1
ATOM 1919 O O . ASN A 1 229 ? 41.024 1.063 11.232 1.00 92.44 229 ASN A O 1
ATOM 1923 N N . GLU A 1 230 ? 42.775 2.168 10.369 1.00 89.81 230 GLU A N 1
ATOM 1924 C CA . GLU A 1 230 ? 41.971 2.950 9.425 1.00 89.81 230 GLU A CA 1
ATOM 1925 C C . GLU A 1 230 ? 41.070 2.073 8.541 1.00 89.81 230 GLU A C 1
ATOM 1927 O O . GLU A 1 230 ? 39.919 2.420 8.279 1.00 89.81 230 GLU A O 1
ATOM 1932 N N . ARG A 1 231 ? 41.552 0.894 8.125 1.00 90.25 231 ARG A N 1
ATOM 1933 C CA . ARG A 1 231 ? 40.766 -0.055 7.325 1.00 90.25 231 ARG A CA 1
ATOM 1934 C C . ARG A 1 231 ? 39.540 -0.561 8.090 1.00 90.25 231 ARG A C 1
ATOM 1936 O O . ARG A 1 231 ? 38.446 -0.567 7.530 1.00 90.25 231 ARG A O 1
ATOM 1943 N N . LYS A 1 232 ? 39.703 -0.973 9.351 1.0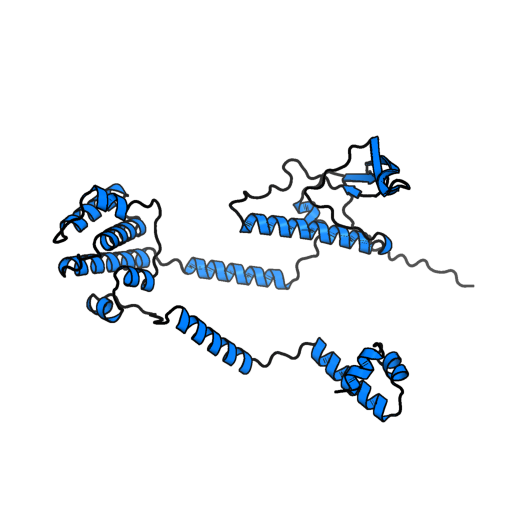0 89.50 232 LYS A N 1
ATOM 1944 C CA . LYS A 1 232 ? 38.598 -1.429 10.210 1.00 89.50 232 LYS A CA 1
ATOM 1945 C C . LYS A 1 232 ? 37.632 -0.291 10.522 1.00 89.50 232 LYS A C 1
ATOM 1947 O O . LYS A 1 232 ? 36.426 -0.508 10.453 1.00 89.50 232 LYS A O 1
ATOM 1952 N N . LEU A 1 233 ? 38.151 0.909 10.782 1.00 91.06 233 LEU A N 1
ATOM 1953 C CA . LEU A 1 233 ? 37.340 2.101 11.019 1.00 91.06 233 LEU A CA 1
ATOM 1954 C C . LEU A 1 233 ? 36.490 2.458 9.792 1.00 91.06 233 LEU A C 1
ATOM 1956 O O . LEU A 1 233 ? 35.294 2.697 9.916 1.00 91.06 233 LEU A O 1
ATOM 1960 N N . LYS A 1 234 ? 37.068 2.421 8.583 1.00 89.00 234 LYS A N 1
ATOM 1961 C CA . LYS A 1 234 ? 36.307 2.618 7.340 1.00 89.00 234 LYS A CA 1
ATOM 1962 C C . LYS A 1 234 ? 35.209 1.568 7.198 1.00 89.00 234 LYS A C 1
ATOM 1964 O O . LYS A 1 234 ? 34.071 1.926 6.934 1.00 89.00 234 LYS A O 1
ATOM 1969 N N . ILE A 1 235 ? 35.506 0.287 7.417 1.00 87.25 235 ILE A N 1
ATOM 1970 C CA . ILE A 1 235 ? 34.507 -0.789 7.300 1.00 87.25 235 ILE A CA 1
ATOM 1971 C C . ILE A 1 235 ? 33.369 -0.631 8.321 1.00 87.25 235 ILE A C 1
ATOM 1973 O O . ILE A 1 235 ? 32.213 -0.902 7.987 1.00 87.25 235 ILE A O 1
ATOM 1977 N N . SER A 1 236 ? 33.669 -0.199 9.550 1.00 84.31 236 SER A N 1
ATOM 1978 C CA . SER A 1 236 ? 32.661 -0.081 10.608 1.00 84.31 236 SER A CA 1
ATOM 1979 C C . SER A 1 236 ? 31.658 1.038 10.337 1.00 84.31 236 SER A C 1
ATOM 1981 O O . SER A 1 236 ? 30.467 0.837 10.573 1.00 84.31 236 SER A O 1
ATOM 1983 N N . ILE A 1 237 ? 32.104 2.168 9.779 1.00 85.19 237 ILE A N 1
ATOM 1984 C CA . ILE A 1 237 ? 31.239 3.331 9.532 1.00 85.19 237 ILE A CA 1
ATOM 1985 C C . ILE A 1 237 ? 30.707 3.425 8.090 1.00 85.19 237 ILE A C 1
ATOM 1987 O O . ILE A 1 237 ? 29.704 4.097 7.836 1.00 85.19 237 ILE A O 1
ATOM 1991 N N . TYR A 1 238 ? 31.374 2.793 7.115 1.00 68.75 238 TYR A N 1
ATOM 1992 C CA . TYR A 1 238 ? 31.055 2.943 5.693 1.00 68.75 238 TYR A CA 1
ATOM 1993 C C . TYR A 1 238 ? 29.945 1.980 5.277 1.00 68.75 238 TYR A C 1
ATOM 1995 O O . TYR A 1 238 ? 30.148 0.918 4.692 1.00 68.75 238 TYR A O 1
ATOM 2003 N N . LYS A 1 239 ? 28.718 2.399 5.563 1.00 65.56 239 LYS A N 1
ATOM 2004 C CA . LYS A 1 239 ? 27.500 1.927 4.906 1.00 65.56 239 LYS A CA 1
ATOM 2005 C C . LYS A 1 239 ? 26.805 3.209 4.494 1.00 65.56 239 LYS A C 1
ATOM 2007 O O . LYS A 1 239 ? 26.500 3.993 5.378 1.00 65.56 239 LYS A O 1
ATOM 2012 N N . GLY A 1 240 ? 26.648 3.484 3.198 1.00 60.91 240 GLY A N 1
ATOM 2013 C CA . GLY A 1 240 ? 26.217 4.786 2.646 1.00 60.91 240 GLY A CA 1
ATOM 2014 C C . GLY A 1 240 ? 24.789 5.236 2.996 1.00 60.91 240 GLY A C 1
ATOM 2015 O O . GLY A 1 240 ? 24.075 5.737 2.138 1.00 60.91 240 GLY A O 1
ATOM 2016 N N . LYS A 1 241 ? 24.345 5.011 4.231 1.00 73.81 241 LYS A N 1
ATOM 2017 C CA . LYS A 1 241 ? 23.006 5.234 4.740 1.00 73.81 241 LYS A CA 1
ATOM 2018 C C . LYS A 1 241 ? 23.086 5.760 6.171 1.00 73.81 241 LYS A C 1
ATOM 2020 O O . LYS A 1 241 ? 23.735 5.158 7.022 1.00 73.81 241 LYS A O 1
ATOM 2025 N N . GLU A 1 242 ? 22.360 6.838 6.430 1.00 80.81 242 GLU A N 1
ATOM 2026 C CA . GLU A 1 242 ? 22.091 7.347 7.774 1.00 80.81 242 GLU A CA 1
ATOM 2027 C C . GLU A 1 242 ? 21.036 6.477 8.477 1.00 80.81 242 GLU A C 1
ATOM 2029 O O . GLU A 1 242 ? 20.050 6.035 7.873 1.00 80.81 242 GLU A O 1
ATOM 2034 N N . TYR A 1 243 ? 21.225 6.230 9.772 1.00 84.75 243 TYR A N 1
ATOM 2035 C CA . TYR A 1 243 ? 20.352 5.387 10.585 1.00 84.75 243 TYR A CA 1
ATOM 2036 C C . TYR A 1 243 ? 19.662 6.185 11.694 1.00 84.75 243 TYR A C 1
ATOM 2038 O O . TYR A 1 243 ? 20.283 6.604 12.670 1.00 84.75 243 TYR A O 1
ATOM 2046 N N . ASN A 1 244 ? 18.334 6.279 11.617 1.00 84.50 244 ASN A N 1
ATOM 2047 C CA . ASN A 1 244 ? 17.508 6.901 12.654 1.00 84.50 244 ASN A CA 1
ATOM 2048 C C . ASN A 1 244 ? 17.196 5.902 13.781 1.00 84.50 244 ASN A C 1
ATOM 2050 O O . ASN A 1 244 ? 16.134 5.272 13.804 1.00 84.50 244 ASN A O 1
ATOM 2054 N N . TYR A 1 245 ? 18.133 5.724 14.715 1.00 86.38 245 TYR A N 1
ATOM 2055 C CA . TYR A 1 245 ? 17.943 4.834 15.863 1.00 86.38 245 TYR A CA 1
ATOM 2056 C C . TYR A 1 245 ? 17.016 5.443 16.919 1.00 86.38 245 TYR A C 1
ATOM 2058 O O . TYR A 1 245 ? 17.217 6.574 17.367 1.00 86.38 245 TYR A O 1
ATOM 2066 N N . LYS A 1 246 ? 16.041 4.651 17.384 1.00 84.19 246 LYS A N 1
ATOM 2067 C CA . LYS A 1 246 ? 15.325 4.918 18.643 1.00 84.19 246 LYS A CA 1
ATOM 2068 C C . LYS A 1 246 ? 16.299 4.786 19.816 1.00 84.19 246 LYS A C 1
ATOM 2070 O O . LYS A 1 246 ? 17.195 3.951 19.738 1.00 84.19 246 LYS A O 1
ATOM 2075 N N . ASP A 1 247 ? 16.084 5.521 20.907 1.00 83.94 247 ASP A N 1
ATOM 2076 C CA . ASP A 1 247 ? 16.958 5.473 22.096 1.00 83.94 247 ASP A CA 1
ATOM 2077 C C . ASP A 1 247 ? 17.150 4.041 22.627 1.00 83.94 247 ASP A C 1
ATOM 2079 O O . ASP A 1 247 ? 18.277 3.626 22.870 1.00 83.94 247 ASP A O 1
ATOM 2083 N N . VAL A 1 248 ? 16.081 3.230 22.660 1.00 83.12 248 VAL A N 1
ATOM 2084 C CA . VAL A 1 248 ? 16.167 1.807 23.049 1.00 83.12 248 VAL A CA 1
ATOM 2085 C C . VAL A 1 248 ? 17.129 1.036 22.141 1.00 83.12 248 VAL A C 1
ATOM 2087 O O . VAL A 1 248 ? 17.903 0.208 22.601 1.00 83.12 248 VAL A O 1
ATOM 2090 N N . THR A 1 249 ? 17.077 1.277 20.829 1.00 86.62 249 THR A N 1
ATOM 2091 C CA . THR A 1 249 ? 17.952 0.605 19.857 1.00 86.62 249 THR A CA 1
ATOM 2092 C C . THR A 1 249 ? 19.385 1.121 19.939 1.00 86.62 249 THR A C 1
ATOM 2094 O O . THR A 1 249 ? 20.306 0.345 19.716 1.00 86.62 249 THR A O 1
ATOM 2097 N N . PHE A 1 250 ? 19.569 2.407 20.244 1.00 90.38 250 PHE A N 1
ATOM 2098 C CA . PHE A 1 250 ? 20.881 3.014 20.450 1.00 90.38 250 PHE A CA 1
ATOM 2099 C C . PHE A 1 250 ? 21.589 2.376 21.652 1.00 90.38 250 PHE A C 1
ATOM 2101 O O . PHE A 1 250 ? 22.695 1.873 21.494 1.00 90.38 250 PHE A O 1
ATOM 2108 N N . LEU A 1 251 ? 20.913 2.286 22.803 1.00 89.25 251 LEU A N 1
ATOM 2109 C CA . LEU A 1 251 ? 21.463 1.660 24.011 1.00 89.25 251 LEU A CA 1
ATOM 2110 C C . LEU A 1 251 ? 21.699 0.157 23.840 1.00 89.25 251 LEU A C 1
ATOM 2112 O O . LEU A 1 251 ? 22.775 -0.327 24.161 1.00 89.25 251 LEU A O 1
ATOM 2116 N N . LYS A 1 252 ? 20.759 -0.569 23.216 1.00 88.44 252 LYS A N 1
ATOM 2117 C CA . LYS A 1 252 ? 20.942 -1.997 22.896 1.00 88.44 252 LYS A CA 1
ATOM 2118 C C . LYS A 1 252 ? 22.138 -2.276 21.990 1.00 88.44 252 LYS A C 1
ATOM 2120 O O . LYS A 1 252 ? 22.648 -3.380 22.005 1.00 88.44 252 LYS A O 1
ATOM 2125 N N . LYS A 1 253 ? 22.556 -1.326 21.149 1.00 89.44 253 LYS A N 1
ATOM 2126 C CA . LYS A 1 253 ? 23.765 -1.485 20.326 1.00 89.44 253 LYS A CA 1
ATOM 2127 C C . LYS A 1 253 ? 25.049 -1.302 21.127 1.00 89.44 253 LYS A C 1
ATOM 2129 O O . LYS A 1 253 ? 26.088 -1.779 20.692 1.00 89.44 253 LYS A O 1
ATOM 2134 N N . LEU A 1 254 ? 24.965 -0.600 22.247 1.00 90.19 254 LEU A N 1
ATOM 2135 C CA . LEU A 1 254 ? 26.054 -0.427 23.197 1.00 90.19 254 LEU A CA 1
ATOM 2136 C C . LEU A 1 254 ? 26.018 -1.490 24.301 1.00 90.19 254 LEU A C 1
ATOM 2138 O O . LEU A 1 254 ? 26.855 -1.431 25.185 1.00 90.19 254 LEU A O 1
ATOM 2142 N N . ASP A 1 255 ? 25.054 -2.417 24.274 1.00 88.44 255 ASP A N 1
ATOM 2143 C CA . ASP A 1 255 ? 24.768 -3.355 25.367 1.00 88.44 255 ASP A CA 1
ATOM 2144 C C . ASP A 1 255 ? 24.606 -2.672 26.739 1.00 88.44 255 ASP A C 1
ATOM 2146 O O . ASP A 1 255 ? 24.890 -3.254 27.779 1.00 88.44 255 ASP A O 1
ATOM 2150 N N . LEU A 1 256 ? 24.083 -1.438 26.734 1.00 86.56 256 LEU A N 1
ATOM 2151 C CA . LEU A 1 256 ? 23.776 -0.681 27.946 1.00 86.56 256 LEU A CA 1
ATOM 2152 C C . LEU A 1 256 ? 22.333 -0.899 28.383 1.00 86.56 256 LEU A C 1
ATOM 2154 O O . LEU A 1 256 ? 21.388 -0.710 27.602 1.00 86.56 256 LEU A O 1
ATOM 2158 N N . ASP A 1 257 ? 22.161 -1.220 29.661 1.00 82.38 257 ASP A N 1
ATOM 2159 C CA . ASP A 1 257 ? 20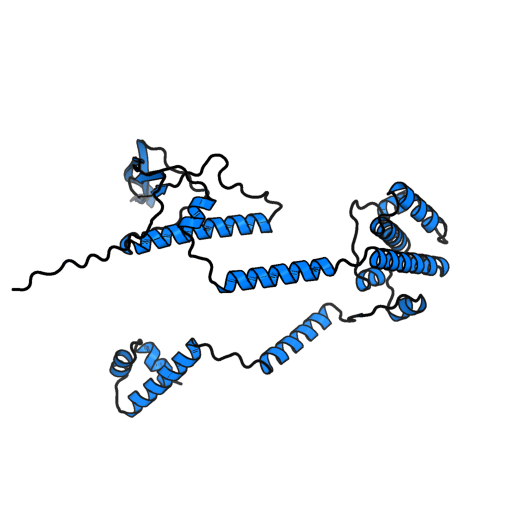.854 -1.186 30.304 1.00 82.38 257 ASP A CA 1
ATOM 2160 C C . ASP A 1 257 ? 20.447 0.263 30.683 1.00 82.38 257 ASP A C 1
ATOM 2162 O O . ASP A 1 257 ? 21.267 1.191 30.665 1.00 82.38 257 ASP A O 1
ATOM 2166 N N . PRO A 1 258 ? 19.161 0.518 30.989 1.00 77.12 258 PRO A N 1
ATOM 2167 C CA . PRO A 1 258 ? 18.689 1.861 31.334 1.00 77.12 258 PRO A CA 1
ATOM 2168 C C . PRO A 1 258 ? 19.301 2.439 32.607 1.00 77.12 258 PRO A C 1
ATOM 2170 O O . PRO A 1 258 ? 19.368 3.661 32.736 1.00 77.12 258 PRO A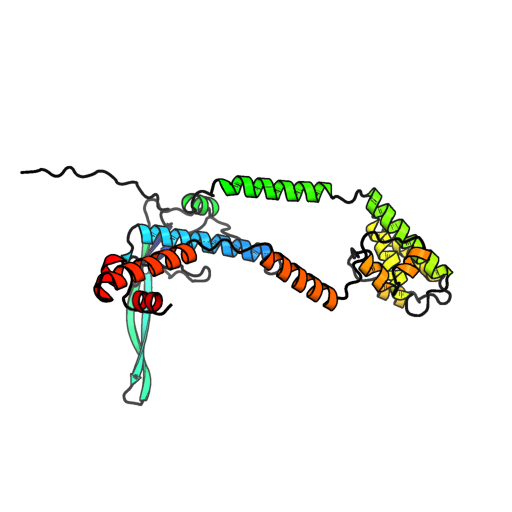 O 1
ATOM 2173 N N . GLU A 1 259 ? 19.693 1.591 33.555 1.00 78.00 259 GLU A N 1
ATOM 2174 C CA . GLU A 1 259 ? 20.265 2.020 34.826 1.00 78.00 259 GLU A CA 1
ATOM 2175 C C . GLU A 1 259 ? 21.697 2.515 34.611 1.00 78.00 259 GLU A C 1
ATOM 2177 O O . GLU A 1 259 ? 22.044 3.616 35.035 1.00 78.00 259 GLU A O 1
ATOM 2182 N N . GLN A 1 260 ? 22.492 1.758 33.854 1.00 83.56 260 GLN A N 1
ATOM 2183 C CA . GLN A 1 260 ? 23.823 2.132 33.394 1.00 83.56 260 GLN A CA 1
ATOM 2184 C C . GLN A 1 260 ? 23.767 3.421 32.574 1.00 83.56 260 GLN A C 1
ATOM 2186 O O . GLN A 1 260 ? 24.462 4.381 32.894 1.00 83.56 260 GLN A O 1
ATOM 2191 N N . ALA A 1 261 ? 22.873 3.508 31.584 1.00 83.56 261 ALA A N 1
ATOM 2192 C CA . ALA A 1 261 ? 22.702 4.719 30.780 1.00 83.56 261 ALA A CA 1
ATOM 2193 C C . ALA A 1 261 ? 22.299 5.946 31.626 1.00 83.56 261 ALA A C 1
ATOM 2195 O O . ALA A 1 261 ? 22.731 7.068 31.350 1.00 83.56 261 ALA A O 1
ATOM 2196 N N . ALA A 1 262 ? 21.507 5.752 32.687 1.00 81.31 262 ALA A N 1
ATOM 2197 C CA . ALA A 1 262 ? 21.117 6.829 33.591 1.00 81.31 262 ALA A CA 1
ATOM 2198 C C . ALA A 1 262 ? 22.289 7.383 34.421 1.00 81.31 262 ALA A C 1
ATOM 2200 O O . ALA A 1 262 ? 22.261 8.577 34.732 1.00 81.31 262 ALA A O 1
ATOM 2201 N N . ARG A 1 263 ? 23.317 6.573 34.731 1.00 83.75 263 ARG A N 1
ATOM 2202 C CA . ARG A 1 263 ? 24.553 7.028 35.409 1.00 83.75 263 ARG A CA 1
ATOM 2203 C C . ARG A 1 263 ? 25.315 8.055 34.566 1.00 83.75 263 ARG A C 1
ATOM 2205 O O . ARG A 1 263 ? 25.844 9.016 35.110 1.00 83.75 263 ARG A O 1
ATOM 2212 N N . TYR A 1 264 ? 25.235 7.930 33.243 1.00 80.31 264 TYR A N 1
ATOM 2213 C CA . TYR A 1 264 ? 25.764 8.888 32.264 1.00 80.31 264 TYR A CA 1
ATOM 2214 C C . TYR A 1 264 ? 24.796 10.043 31.939 1.00 80.31 264 TYR A C 1
ATOM 2216 O O . TYR A 1 264 ? 24.937 10.741 30.939 1.00 80.31 264 TYR A O 1
ATOM 2224 N N . GLY A 1 265 ? 23.731 10.231 32.728 1.00 75.12 265 GLY A N 1
ATOM 2225 C CA . GLY A 1 265 ? 22.730 11.275 32.480 1.00 75.12 265 GLY A CA 1
ATOM 2226 C C . GLY A 1 265 ? 21.826 11.022 31.261 1.00 75.12 265 GLY A C 1
ATOM 2227 O O . GLY A 1 265 ? 21.009 11.882 30.909 1.00 75.12 265 GLY A O 1
ATOM 2228 N N . PHE A 1 266 ? 21.897 9.841 30.63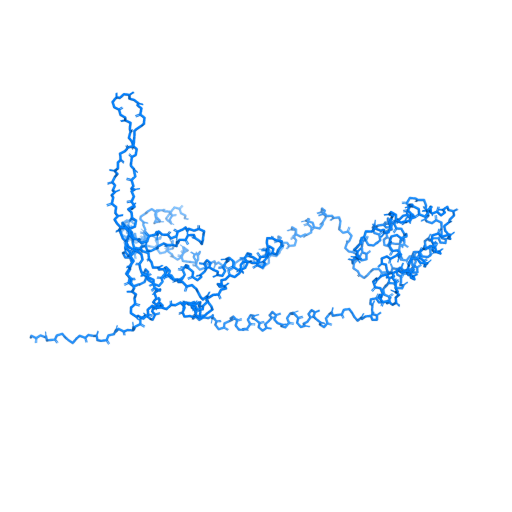4 1.00 79.62 266 PHE A N 1
ATOM 2229 C CA . PHE A 1 266 ? 21.068 9.464 29.489 1.00 79.62 266 PHE A CA 1
ATOM 2230 C C . PHE A 1 266 ? 19.756 8.805 29.951 1.00 79.62 266 PHE A C 1
ATOM 2232 O O . PHE A 1 266 ? 19.587 7.587 29.933 1.00 79.62 266 PHE A O 1
ATOM 2239 N N . ARG A 1 267 ? 18.787 9.623 30.390 1.00 68.25 267 ARG A N 1
ATOM 2240 C CA . ARG A 1 267 ? 17.477 9.134 30.867 1.00 68.25 267 ARG A CA 1
ATOM 2241 C C . ARG A 1 267 ? 16.463 8.962 29.736 1.00 68.25 267 ARG A C 1
ATOM 2243 O O . ARG A 1 267 ? 16.077 9.926 29.071 1.00 68.25 267 ARG A O 1
ATOM 2250 N N . MET A 1 268 ? 15.950 7.744 29.582 1.00 63.44 268 MET A N 1
ATOM 2251 C CA . MET A 1 268 ? 14.847 7.442 28.670 1.00 63.44 268 MET A CA 1
ATOM 2252 C C . MET A 1 268 ? 13.485 7.721 29.315 1.00 63.44 268 MET A C 1
ATOM 2254 O O . MET A 1 268 ? 13.203 7.240 30.406 1.00 63.44 268 MET A O 1
ATOM 2258 N N . ARG A 1 269 ? 12.601 8.449 28.617 1.00 51.62 269 ARG A N 1
ATOM 2259 C CA . ARG A 1 269 ? 11.239 8.738 29.114 1.00 51.62 269 ARG A CA 1
ATOM 2260 C C . ARG A 1 269 ? 10.260 7.561 29.011 1.00 51.62 269 ARG A C 1
ATOM 2262 O O . ARG A 1 269 ? 9.293 7.551 29.751 1.00 51.62 269 ARG A O 1
ATOM 2269 N N . ASN A 1 270 ? 10.490 6.600 28.109 1.00 49.56 270 ASN A N 1
ATOM 2270 C CA . ASN A 1 270 ? 9.592 5.462 27.857 1.00 49.56 270 ASN A CA 1
ATOM 2271 C C . ASN A 1 270 ? 10.399 4.197 27.508 1.00 49.56 270 ASN A C 1
ATOM 2273 O O . ASN A 1 270 ? 10.465 3.793 26.341 1.00 49.56 270 ASN A O 1
ATOM 2277 N N . TRP A 1 271 ? 11.050 3.585 28.499 1.00 47.12 271 TRP A N 1
ATOM 2278 C CA . TRP A 1 271 ? 11.625 2.248 28.341 1.00 47.12 271 TRP A CA 1
ATOM 2279 C C . TRP A 1 271 ? 10.520 1.207 28.521 1.00 47.12 271 TRP A C 1
ATOM 2281 O O . TRP A 1 271 ? 10.223 0.781 29.631 1.00 47.12 271 TRP A O 1
ATOM 2291 N N . ASN A 1 272 ? 9.891 0.794 27.422 1.00 48.31 272 ASN A N 1
ATOM 2292 C CA . ASN A 1 272 ? 9.113 -0.438 27.450 1.00 48.31 272 ASN A CA 1
ATOM 2293 C C . ASN A 1 272 ? 10.112 -1.597 27.460 1.00 48.31 272 ASN A C 1
ATOM 2295 O O . ASN A 1 272 ? 10.659 -1.954 26.415 1.00 48.31 272 ASN A O 1
ATOM 2299 N N . SER A 1 273 ? 10.353 -2.140 28.653 1.00 45.16 273 SER A N 1
ATOM 2300 C CA . SER A 1 273 ? 11.249 -3.268 28.938 1.00 45.16 273 SER A CA 1
ATOM 2301 C C . SER A 1 273 ? 10.847 -4.569 28.251 1.00 45.16 273 SER A C 1
ATOM 2303 O O . SER A 1 273 ? 11.610 -5.526 28.289 1.00 45.16 273 SER A O 1
ATOM 2305 N N . TYR A 1 274 ? 9.695 -4.602 27.581 1.00 45.25 274 TYR A N 1
ATOM 2306 C CA . TYR A 1 274 ? 9.205 -5.798 26.927 1.00 45.25 274 TYR A CA 1
ATOM 2307 C C . TYR A 1 274 ? 10.186 -6.311 25.867 1.00 45.25 274 TYR A C 1
ATOM 2309 O O . TYR A 1 274 ? 10.432 -5.692 24.821 1.00 45.25 274 TYR A O 1
ATOM 2317 N N . THR A 1 275 ? 10.678 -7.519 26.091 1.00 54.19 275 THR A N 1
ATOM 2318 C CA . THR A 1 275 ? 11.133 -8.409 25.034 1.00 54.19 275 THR A CA 1
ATOM 2319 C C . THR A 1 275 ? 10.022 -8.582 23.989 1.00 54.19 275 THR A C 1
ATOM 2321 O O . THR A 1 275 ? 8.830 -8.345 24.219 1.00 54.19 275 THR A O 1
ATOM 2324 N N . LYS A 1 276 ? 10.392 -9.016 22.779 1.00 46.50 276 LYS A N 1
ATOM 2325 C CA . LYS A 1 276 ? 9.429 -9.247 21.684 1.00 46.50 276 LYS A CA 1
ATOM 2326 C C . LYS A 1 276 ? 8.320 -10.234 22.085 1.00 46.50 276 LYS A C 1
ATOM 2328 O O . LYS A 1 276 ? 7.232 -10.183 21.511 1.00 46.50 276 LYS A O 1
ATOM 2333 N N . GLN A 1 277 ? 8.604 -11.121 23.036 1.00 49.78 277 GLN A N 1
ATOM 2334 C CA . GLN A 1 277 ? 7.676 -12.104 23.579 1.00 49.78 277 GLN A CA 1
ATOM 2335 C C . GLN A 1 277 ? 6.713 -11.471 24.589 1.00 49.78 277 GLN A C 1
ATOM 2337 O O . GLN A 1 277 ? 5.502 -11.547 24.381 1.00 49.78 277 GLN A O 1
ATOM 2342 N N . GLU A 1 278 ? 7.222 -10.717 25.562 1.00 47.62 278 GLU A N 1
ATOM 2343 C CA . GLU A 1 278 ? 6.390 -10.029 26.560 1.00 47.62 278 GLU A CA 1
ATOM 2344 C C . GLU A 1 278 ? 5.461 -8.986 25.917 1.00 47.62 278 GLU A C 1
ATOM 2346 O O . GLU A 1 278 ? 4.296 -8.866 26.288 1.00 47.62 278 GLU A O 1
ATOM 2351 N N . TYR A 1 279 ? 5.907 -8.288 24.864 1.00 55.34 279 TYR A N 1
ATOM 2352 C CA . TYR A 1 279 ? 5.043 -7.346 24.139 1.00 55.34 279 TYR A CA 1
ATOM 2353 C C . TYR A 1 279 ? 3.883 -8.055 23.422 1.00 55.34 279 TYR A C 1
ATOM 2355 O O . TYR A 1 279 ? 2.772 -7.528 23.328 1.00 55.34 279 TYR A O 1
ATOM 2363 N N . ARG A 1 280 ? 4.124 -9.266 22.899 1.00 59.34 280 ARG A N 1
ATOM 2364 C CA . ARG A 1 280 ? 3.081 -10.083 22.257 1.00 59.34 280 ARG A CA 1
ATOM 2365 C C . ARG A 1 280 ? 2.061 -10.582 23.272 1.00 59.34 280 ARG A C 1
ATOM 2367 O O . ARG A 1 280 ? 0.893 -10.699 22.908 1.00 59.34 280 ARG A O 1
ATOM 2374 N N . GLU A 1 281 ? 2.495 -10.891 24.487 1.00 69.38 281 GLU A N 1
ATOM 2375 C CA . GLU A 1 281 ? 1.638 -11.328 25.592 1.00 69.38 281 GLU A CA 1
ATOM 2376 C C . GLU A 1 281 ? 0.818 -10.169 26.150 1.00 69.38 281 GLU A C 1
ATOM 2378 O O . GLU A 1 281 ? -0.407 -10.266 26.169 1.00 69.38 281 GLU A O 1
ATOM 2383 N N . TYR A 1 282 ? 1.452 -9.028 26.437 1.00 67.94 282 TYR A N 1
ATOM 2384 C CA . TYR A 1 282 ? 0.769 -7.792 26.822 1.00 67.94 282 TYR A CA 1
ATOM 2385 C C . TYR A 1 282 ? -0.299 -7.391 25.796 1.00 67.94 282 TYR A C 1
ATOM 2387 O O . TYR A 1 282 ? -1.452 -7.146 26.143 1.00 67.94 282 TYR A O 1
ATOM 2395 N N . ARG A 1 283 ? 0.046 -7.392 24.499 1.00 63.78 283 ARG A N 1
ATOM 2396 C CA . ARG A 1 283 ? -0.913 -7.081 23.428 1.00 63.78 283 ARG A CA 1
ATOM 2397 C C . ARG A 1 283 ? -2.045 -8.108 23.356 1.00 63.78 283 ARG A C 1
ATOM 2399 O O . ARG A 1 283 ? -3.169 -7.738 23.029 1.00 63.78 283 ARG A O 1
ATOM 2406 N N . ARG A 1 284 ? -1.770 -9.386 23.634 1.00 75.56 284 ARG A N 1
ATOM 2407 C CA . ARG A 1 284 ? -2.797 -10.436 23.702 1.00 75.56 284 ARG A CA 1
ATOM 2408 C C . ARG A 1 284 ? -3.772 -10.171 24.845 1.00 75.56 284 ARG A C 1
ATOM 2410 O O . ARG A 1 284 ? -4.974 -10.226 24.608 1.00 75.56 284 ARG A O 1
ATOM 2417 N N . GLU A 1 285 ? -3.262 -9.856 26.030 1.00 73.00 285 GLU A N 1
ATOM 2418 C CA . GLU A 1 285 ? -4.075 -9.595 27.220 1.00 73.00 285 GLU A CA 1
ATOM 2419 C C . GLU A 1 285 ? -4.906 -8.320 27.066 1.00 73.00 285 GLU A C 1
ATOM 2421 O O . GLU A 1 285 ? -6.121 -8.345 27.245 1.00 73.00 285 GLU A O 1
ATOM 2426 N N . TYR A 1 286 ? -4.286 -7.244 26.579 1.00 71.69 286 TYR A N 1
ATOM 2427 C CA . TYR A 1 286 ? -4.972 -6.000 26.240 1.00 71.69 286 TYR A CA 1
ATOM 2428 C C . TYR A 1 286 ? -6.112 -6.229 25.235 1.00 71.69 286 TYR A C 1
ATOM 2430 O O . TYR A 1 286 ? -7.225 -5.757 25.438 1.00 71.69 286 TYR A O 1
ATOM 2438 N N . MET A 1 287 ? -5.880 -7.011 24.171 1.00 63.66 287 MET A N 1
ATOM 2439 C CA . MET A 1 287 ? -6.931 -7.344 23.199 1.00 63.66 287 MET A CA 1
ATOM 2440 C C . MET A 1 287 ? -8.018 -8.263 23.780 1.00 63.66 287 MET A C 1
ATOM 2442 O O . MET A 1 287 ? -9.152 -8.206 23.308 1.00 63.66 287 MET A O 1
ATOM 2446 N N . ARG A 1 288 ? -7.717 -9.109 24.780 1.00 77.88 288 ARG A N 1
ATOM 2447 C CA . ARG A 1 288 ? -8.745 -9.879 25.507 1.00 77.88 288 ARG A CA 1
ATOM 2448 C C . ARG A 1 288 ? -9.614 -8.967 26.360 1.00 77.88 288 ARG A C 1
ATOM 2450 O O . ARG A 1 288 ? -10.829 -9.104 26.293 1.00 77.88 288 ARG A O 1
ATOM 2457 N N . GLN A 1 289 ? -9.012 -8.056 27.124 1.00 66.56 289 GLN A N 1
ATOM 2458 C CA . GLN A 1 289 ? -9.746 -7.075 27.929 1.00 66.56 289 GLN A CA 1
ATOM 2459 C C . GLN A 1 289 ? -10.594 -6.167 27.039 1.00 66.56 289 GLN A C 1
ATOM 2461 O O . GLN A 1 289 ? -11.800 -6.095 27.223 1.00 66.56 289 GLN A O 1
ATOM 2466 N N . TYR A 1 290 ? -10.023 -5.636 25.957 1.00 62.50 290 TYR A N 1
ATOM 2467 C CA . TYR A 1 290 ? -10.755 -4.829 24.978 1.00 62.50 290 TYR A CA 1
ATOM 2468 C C . TYR A 1 290 ? -11.980 -5.553 24.388 1.00 62.50 290 TYR A C 1
ATOM 2470 O O . TYR A 1 290 ? -13.024 -4.942 24.192 1.00 62.50 290 TYR A O 1
ATOM 2478 N N . ARG A 1 291 ? -11.886 -6.867 24.135 1.00 67.62 291 ARG A N 1
ATOM 2479 C CA . ARG A 1 291 ? -13.021 -7.698 23.681 1.00 67.62 291 ARG A CA 1
ATOM 2480 C C . ARG A 1 291 ? -14.042 -8.011 24.781 1.00 67.62 291 ARG A C 1
ATOM 2482 O O . ARG A 1 291 ? -15.179 -8.324 24.451 1.00 67.62 291 ARG A O 1
ATOM 2489 N N . LYS A 1 292 ? -13.642 -7.992 26.056 1.00 66.00 292 LYS A N 1
ATOM 2490 C CA . LYS A 1 292 ? -14.556 -8.130 27.203 1.00 66.00 292 LYS A CA 1
ATOM 2491 C C . LYS A 1 292 ? -15.315 -6.826 27.454 1.00 66.00 292 LYS A C 1
ATOM 2493 O O . LYS A 1 292 ? -16.521 -6.869 27.673 1.00 66.00 292 LYS A O 1
ATOM 2498 N N . ASP A 1 293 ? -14.616 -5.698 27.360 1.00 58.47 293 ASP A N 1
ATOM 2499 C CA . ASP A 1 293 ? -15.153 -4.365 27.646 1.00 58.47 293 ASP A CA 1
ATOM 2500 C C . ASP A 1 293 ? -16.002 -3.832 26.485 1.00 58.47 293 ASP A C 1
ATOM 2502 O O . ASP A 1 293 ? -16.994 -3.134 26.694 1.00 58.47 293 ASP A O 1
ATOM 2506 N N . GLN A 1 294 ? -15.674 -4.217 25.249 1.00 51.22 294 GLN A N 1
ATOM 2507 C CA . GLN A 1 294 ? -16.542 -4.018 24.096 1.00 51.22 294 GLN A CA 1
ATOM 2508 C C . GLN A 1 294 ? -17.335 -5.293 23.816 1.00 51.22 294 GLN A C 1
ATOM 2510 O O . GLN A 1 294 ? -16.905 -6.141 23.033 1.00 51.22 294 GLN A O 1
ATOM 2515 N N . LYS A 1 295 ? -18.531 -5.417 24.411 1.00 51.12 295 LYS A N 1
ATOM 2516 C CA . LYS A 1 295 ? -19.549 -6.333 23.871 1.00 51.12 295 LYS A CA 1
ATOM 2517 C C . LYS A 1 295 ? -19.725 -5.970 22.390 1.00 51.12 295 LYS A C 1
ATOM 2519 O O . LYS A 1 295 ? -20.106 -4.829 22.119 1.00 51.12 295 LYS A O 1
ATOM 2524 N N . PRO A 1 296 ? -19.431 -6.868 21.431 1.00 50.16 296 PRO A N 1
ATOM 2525 C CA . PRO A 1 296 ? -19.649 -6.553 20.030 1.00 50.16 296 PRO A CA 1
ATOM 2526 C C . PRO A 1 296 ? -21.119 -6.176 19.868 1.00 50.16 296 PRO A C 1
ATOM 2528 O O . PRO A 1 296 ? -22.003 -6.887 20.351 1.00 50.16 296 PRO A O 1
ATOM 2531 N N . THR A 1 297 ? -21.381 -5.035 19.233 1.00 53.00 297 THR A N 1
ATOM 2532 C CA . THR A 1 297 ? -22.734 -4.660 18.835 1.00 53.00 297 THR A CA 1
ATOM 2533 C C . THR A 1 297 ? -23.269 -5.823 18.007 1.00 53.00 297 THR A C 1
ATOM 2535 O O . THR A 1 297 ? -22.674 -6.160 16.983 1.00 53.00 297 THR A O 1
ATOM 2538 N N . VAL A 1 298 ? -24.312 -6.500 18.499 1.00 60.16 298 VAL A N 1
ATOM 2539 C CA . VAL A 1 298 ? -24.941 -7.630 17.804 1.00 60.16 298 VAL A CA 1
ATOM 2540 C C . VAL A 1 298 ? -25.199 -7.173 16.372 1.00 60.16 298 VAL A C 1
ATOM 2542 O O . VAL A 1 298 ? -25.900 -6.180 16.168 1.00 60.16 298 VAL A O 1
ATOM 2545 N N . SER A 1 299 ? -24.557 -7.833 15.405 1.00 64.31 299 SER A N 1
ATOM 2546 C CA . SER A 1 299 ? -24.663 -7.470 13.989 1.00 64.31 299 SER A CA 1
ATOM 2547 C C . SER A 1 299 ? -26.138 -7.439 13.595 1.00 64.31 299 SER A C 1
ATOM 2549 O O . SER A 1 299 ? -26.911 -8.268 14.077 1.00 64.31 299 SER A O 1
ATOM 2551 N N . ASP A 1 300 ? -26.544 -6.544 12.695 1.00 69.38 300 ASP A N 1
ATOM 2552 C CA . ASP A 1 300 ? -27.943 -6.489 12.247 1.00 69.38 300 ASP A CA 1
ATOM 2553 C C . ASP A 1 300 ? -28.415 -7.841 11.684 1.00 69.38 300 ASP A C 1
ATOM 2555 O O . ASP A 1 300 ? -29.544 -8.258 11.927 1.00 69.38 300 ASP A O 1
ATOM 2559 N N . LYS A 1 301 ? -27.500 -8.624 11.095 1.00 73.12 301 LYS A N 1
ATOM 2560 C CA . LYS A 1 301 ? -27.758 -10.009 10.674 1.00 73.12 301 LYS A CA 1
ATOM 2561 C C . LYS A 1 301 ? -28.043 -10.956 11.845 1.00 73.12 301 LYS A C 1
ATOM 2563 O O . LYS A 1 301 ? -28.852 -11.865 11.716 1.00 73.12 301 LYS A O 1
ATOM 2568 N N . GLN A 1 302 ? -27.380 -10.777 12.986 1.00 77.06 302 GLN A N 1
ATOM 2569 C CA . GLN A 1 302 ? -27.627 -11.575 14.190 1.00 77.06 302 GLN A CA 1
ATOM 2570 C C . GLN A 1 302 ? -28.947 -11.191 14.866 1.00 77.06 302 GLN A C 1
ATOM 2572 O O . GLN A 1 302 ? -29.649 -12.086 15.330 1.00 77.06 302 GLN A O 1
ATOM 2577 N N . LYS A 1 303 ? -29.308 -9.900 14.880 1.00 81.00 303 LYS A N 1
ATOM 2578 C CA . LYS A 1 303 ? -30.625 -9.443 15.355 1.00 81.00 303 LYS A CA 1
ATOM 2579 C C . LYS A 1 303 ? -31.750 -10.023 14.498 1.00 81.00 303 LYS A C 1
ATOM 2581 O O . LYS A 1 303 ? -32.718 -10.542 15.044 1.00 81.00 303 LYS A O 1
ATOM 2586 N N . GLU A 1 304 ? -31.577 -10.007 13.177 1.00 82.88 304 GLU A N 1
ATOM 2587 C CA . GLU A 1 304 ? -32.558 -10.555 12.238 1.00 82.88 304 GLU A CA 1
ATOM 2588 C C . GLU A 1 304 ? -32.724 -12.071 12.398 1.00 82.88 304 GLU A C 1
ATOM 2590 O O . GLU A 1 304 ? -33.843 -12.569 12.480 1.00 82.88 304 GLU A O 1
ATOM 2595 N N . ILE A 1 305 ? -31.622 -12.815 12.556 1.00 86.56 305 ILE A N 1
ATOM 2596 C CA . ILE A 1 305 ? -31.680 -14.255 12.856 1.00 86.56 305 ILE A CA 1
ATOM 2597 C C . ILE A 1 305 ? -32.432 -14.519 14.167 1.00 86.56 305 ILE A C 1
ATOM 2599 O O . ILE A 1 305 ? -33.209 -15.468 14.229 1.00 86.56 305 ILE A O 1
ATOM 2603 N N . LEU A 1 306 ? -32.214 -13.706 15.207 1.00 86.75 306 LEU A N 1
ATOM 2604 C CA . LEU A 1 306 ? -32.905 -13.865 16.489 1.00 86.75 306 LEU A CA 1
ATOM 2605 C C . LEU A 1 306 ? -34.416 -13.641 16.333 1.00 86.75 306 LEU A C 1
ATOM 2607 O O . LEU A 1 306 ? -35.208 -14.457 16.795 1.00 86.75 306 LEU A O 1
ATOM 2611 N N . ARG A 1 307 ? -34.799 -12.577 15.617 1.00 89.19 307 ARG A N 1
ATOM 2612 C CA . ARG A 1 307 ? -36.195 -12.224 15.334 1.00 89.19 307 ARG A CA 1
ATOM 2613 C C . ARG A 1 307 ? -36.907 -13.316 14.537 1.00 89.19 307 ARG A C 1
ATOM 2615 O O . ARG A 1 307 ? -37.982 -13.755 14.934 1.00 89.19 307 ARG A O 1
ATOM 2622 N N . LEU A 1 308 ? -36.297 -13.780 13.446 1.00 89.56 308 LEU A N 1
ATOM 2623 C CA . LEU A 1 308 ? -36.846 -14.859 12.621 1.00 89.56 308 LEU A CA 1
ATOM 2624 C C . LEU A 1 308 ? -36.929 -16.176 13.398 1.00 89.56 308 LEU A C 1
ATOM 2626 O O . LEU A 1 308 ? -37.897 -16.915 13.246 1.00 89.56 308 LEU A O 1
ATOM 2630 N N . SER A 1 309 ? -35.948 -16.459 14.258 1.00 90.75 309 SER A N 1
ATOM 2631 C CA . SER A 1 309 ? -35.964 -17.657 15.098 1.00 90.75 309 SER A CA 1
ATOM 2632 C C . SER A 1 309 ? -37.081 -17.624 16.136 1.00 90.75 309 SER A C 1
ATOM 2634 O O . SER A 1 309 ? -37.700 -18.655 16.375 1.00 90.75 309 SER A O 1
ATOM 2636 N N . GLN A 1 310 ? -37.350 -16.464 16.736 1.00 91.88 310 GLN A N 1
ATOM 2637 C CA . GLN A 1 310 ? -38.420 -16.301 17.715 1.00 91.88 310 GLN A CA 1
ATOM 2638 C C . GLN A 1 310 ? -39.798 -16.399 17.052 1.00 91.88 310 GLN A C 1
ATOM 2640 O O . GLN A 1 310 ? -40.624 -17.201 17.478 1.00 91.88 310 GLN A O 1
ATOM 2645 N N . LYS A 1 311 ? -39.990 -15.712 15.920 1.00 91.00 311 LYS A N 1
ATOM 2646 C CA . LYS A 1 311 ? -41.234 -15.782 15.141 1.00 91.00 311 LYS A CA 1
ATOM 2647 C C . LYS A 1 311 ? -41.509 -17.193 14.600 1.00 91.00 311 LYS A C 1
ATOM 2649 O O . LYS A 1 311 ? -42.652 -17.635 14.576 1.00 91.00 311 LYS A O 1
ATOM 2654 N N . ALA A 1 312 ? -40.469 -17.940 14.213 1.00 90.50 312 ALA A N 1
ATOM 2655 C CA . ALA A 1 312 ? -40.612 -19.343 13.818 1.00 90.50 312 ALA A CA 1
ATOM 2656 C C . ALA A 1 312 ? -41.109 -20.233 14.972 1.00 90.50 312 ALA A C 1
ATOM 2658 O O . ALA A 1 312 ? -41.923 -21.123 14.729 1.00 90.50 312 ALA A O 1
ATOM 2659 N N . LYS A 1 313 ? -40.648 -19.995 16.211 1.00 93.06 313 LYS A N 1
ATOM 2660 C CA . LYS A 1 313 ? -41.113 -20.725 17.404 1.00 93.06 313 LYS A CA 1
ATOM 2661 C C . LYS A 1 313 ? -42.571 -20.405 17.731 1.00 93.06 313 LYS A C 1
ATOM 2663 O O . LYS A 1 313 ? -43.350 -21.335 17.888 1.00 93.06 313 LYS A O 1
ATOM 2668 N N . GLU A 1 314 ? -42.954 -19.131 17.711 1.00 92.56 314 GLU A N 1
ATOM 2669 C CA . GLU A 1 314 ? -44.343 -18.694 17.936 1.00 92.56 314 GLU A CA 1
ATOM 2670 C C . GLU A 1 314 ? -45.308 -19.318 16.914 1.00 92.56 314 GLU A C 1
ATOM 2672 O O . GLU A 1 314 ? -46.332 -19.900 17.273 1.00 92.56 314 GLU A O 1
ATOM 2677 N N . LEU A 1 315 ? -44.952 -19.285 15.623 1.00 91.00 315 LEU A N 1
ATOM 2678 C CA . LEU A 1 315 ? -45.756 -19.924 14.577 1.00 91.00 315 LEU A CA 1
ATOM 2679 C C . LEU A 1 315 ? -45.838 -21.443 14.773 1.00 91.00 315 LEU A C 1
ATOM 2681 O O . LEU A 1 315 ? -46.882 -22.050 14.523 1.00 91.00 315 LEU A O 1
ATOM 2685 N N . ARG A 1 316 ? -44.763 -22.073 15.258 1.00 91.81 316 ARG A N 1
ATOM 2686 C CA . ARG A 1 316 ? -44.764 -23.506 15.557 1.00 91.81 316 ARG A CA 1
ATOM 2687 C C . ARG A 1 316 ? -45.677 -23.853 16.732 1.00 91.81 316 ARG A C 1
ATOM 2689 O O . ARG A 1 316 ? -46.387 -24.851 16.644 1.00 91.81 316 ARG A O 1
ATOM 2696 N N . GLU A 1 317 ? -45.683 -23.037 17.780 1.00 91.50 317 GLU A N 1
ATOM 2697 C CA . GLU A 1 317 ? -46.581 -23.171 18.936 1.00 91.50 317 GLU A CA 1
ATOM 2698 C C . GLU A 1 317 ? -48.050 -22.961 18.544 1.00 91.50 317 GLU A C 1
ATOM 2700 O O . GLU A 1 317 ? -48.921 -23.670 19.037 1.00 91.50 317 GLU A O 1
ATOM 2705 N N . SER A 1 318 ? -48.325 -22.083 17.572 1.00 88.25 318 SER A N 1
ATOM 2706 C CA . SER A 1 318 ? -49.668 -21.890 16.998 1.00 88.25 318 SER A CA 1
ATOM 2707 C C . SER A 1 318 ? -50.147 -23.026 16.072 1.00 88.25 318 SER A C 1
ATOM 2709 O O . SER A 1 318 ? -51.234 -22.946 15.504 1.00 88.25 318 SER A O 1
ATOM 2711 N N . GLY A 1 319 ? -49.353 -24.091 15.905 1.00 90.31 319 GLY A N 1
ATOM 2712 C CA . GLY A 1 319 ? -49.723 -25.282 15.133 1.00 90.31 319 GLY A CA 1
ATOM 2713 C C . GLY A 1 319 ? -49.307 -25.266 13.659 1.00 90.31 319 GLY A C 1
ATOM 2714 O O . GLY A 1 319 ? -49.633 -26.202 12.928 1.00 90.31 319 GLY A O 1
ATOM 2715 N N . CYS A 1 320 ? -48.551 -24.261 13.201 1.00 89.69 320 CYS A N 1
ATOM 2716 C CA . CYS A 1 320 ? -48.104 -24.198 11.810 1.00 89.69 320 CYS A CA 1
ATOM 2717 C C . CYS A 1 320 ? -47.080 -25.301 11.478 1.00 89.69 320 CYS A C 1
ATOM 2719 O O . CYS A 1 320 ? -46.184 -25.660 12.261 1.00 89.69 320 CYS A O 1
ATOM 2721 N N . THR A 1 321 ? -47.175 -25.837 10.262 1.00 93.00 321 THR A N 1
ATOM 2722 C CA . THR A 1 321 ? -46.181 -26.772 9.719 1.00 93.00 321 THR A CA 1
ATOM 2723 C C . THR A 1 321 ? -44.902 -26.042 9.304 1.00 93.00 321 THR A C 1
ATOM 2725 O O . THR A 1 321 ? -44.913 -24.852 9.004 1.00 93.00 321 THR A O 1
ATOM 2728 N N . VAL A 1 322 ? -43.776 -26.762 9.240 1.00 90.62 322 VAL A N 1
ATOM 2729 C CA . VAL A 1 322 ? -42.474 -26.198 8.824 1.00 90.62 322 VAL A CA 1
ATOM 2730 C C . VAL A 1 322 ? -42.553 -25.513 7.456 1.00 90.62 322 VAL A C 1
ATOM 2732 O O . VAL A 1 322 ? -41.912 -24.485 7.259 1.00 90.62 322 VAL A O 1
ATOM 2735 N N . ARG A 1 323 ? -43.359 -26.060 6.539 1.00 91.81 323 ARG A N 1
ATOM 2736 C CA . ARG A 1 323 ? -43.584 -25.495 5.207 1.00 91.81 323 ARG A CA 1
ATOM 2737 C C . ARG A 1 323 ? -44.343 -24.168 5.267 1.00 91.81 323 ARG A C 1
ATOM 2739 O O . ARG A 1 323 ? -43.884 -23.192 4.700 1.00 91.81 323 ARG A O 1
ATOM 2746 N N . GLN A 1 324 ? -45.423 -24.099 6.046 1.00 89.31 324 GLN A N 1
ATOM 2747 C CA . GLN A 1 324 ? -46.173 -22.852 6.247 1.00 89.31 324 GLN A CA 1
ATOM 2748 C C . GLN A 1 324 ? -45.314 -21.762 6.901 1.00 89.31 324 GLN A C 1
ATOM 2750 O O . GLN A 1 324 ? -45.379 -20.607 6.504 1.00 89.31 324 GLN A O 1
ATOM 2755 N N . ILE A 1 325 ? -44.460 -22.132 7.860 1.00 91.06 325 ILE A N 1
ATOM 2756 C CA . ILE A 1 325 ? -43.523 -21.194 8.497 1.00 91.06 325 ILE A CA 1
ATOM 2757 C C . ILE A 1 325 ? -42.477 -20.691 7.489 1.00 91.06 325 ILE A C 1
ATOM 2759 O O . ILE A 1 325 ? -42.094 -19.525 7.532 1.00 91.06 325 ILE A O 1
ATOM 2763 N N . ALA A 1 326 ? -41.997 -21.561 6.597 1.00 91.81 326 ALA A N 1
ATOM 2764 C CA . ALA A 1 326 ? -41.041 -21.204 5.550 1.00 91.81 326 ALA A CA 1
ATOM 2765 C C . ALA A 1 326 ? -41.637 -20.194 4.558 1.00 91.81 326 ALA A C 1
ATOM 2767 O O . ALA A 1 326 ? -40.994 -19.183 4.267 1.00 91.81 326 ALA A O 1
ATOM 2768 N N . ASP A 1 327 ? -42.873 -20.440 4.120 1.00 91.00 327 ASP A N 1
ATOM 2769 C CA . ASP A 1 327 ? -43.614 -19.562 3.212 1.00 91.00 327 ASP A CA 1
ATOM 2770 C C . ASP A 1 327 ? -43.914 -18.201 3.874 1.00 91.00 327 ASP A C 1
ATOM 2772 O O . ASP A 1 327 ? -43.628 -17.156 3.292 1.00 91.00 327 ASP A O 1
ATOM 2776 N N . GLU A 1 328 ? -44.380 -18.198 5.129 1.00 89.50 328 GLU A N 1
ATOM 2777 C CA . GLU A 1 328 ? -44.722 -16.986 5.897 1.00 89.50 328 GLU A CA 1
ATOM 2778 C C . GLU A 1 328 ? -43.499 -16.109 6.225 1.00 89.50 328 GLU A C 1
ATOM 2780 O O . GLU A 1 328 ? -43.577 -14.880 6.270 1.00 89.50 328 GLU A O 1
ATOM 2785 N N . LEU A 1 329 ? -42.344 -16.732 6.483 1.00 89.00 329 LEU A N 1
ATOM 2786 C CA . LEU A 1 329 ? -41.106 -16.028 6.828 1.00 89.00 329 LEU A CA 1
ATOM 2787 C C . LEU A 1 329 ? -40.198 -15.760 5.617 1.00 89.00 329 LEU A C 1
ATOM 2789 O O . LEU A 1 329 ? -39.142 -15.150 5.788 1.00 89.00 329 LEU A O 1
ATOM 2793 N N . GLY A 1 330 ? -40.568 -16.214 4.414 1.00 89.69 330 GLY A N 1
ATOM 2794 C CA . GLY A 1 330 ? -39.771 -16.039 3.195 1.00 89.69 330 GLY A CA 1
ATOM 2795 C C . GLY A 1 330 ? -38.383 -16.690 3.264 1.00 89.69 330 GLY A C 1
ATOM 2796 O O . GLY A 1 330 ? -37.416 -16.172 2.703 1.00 89.69 330 GLY A O 1
ATOM 2797 N N . ILE A 1 331 ? -38.251 -17.807 3.987 1.00 90.62 331 ILE A N 1
ATOM 2798 C CA . ILE A 1 331 ? -36.981 -18.520 4.210 1.00 90.62 331 ILE A CA 1
ATOM 2799 C C . ILE A 1 331 ? -37.132 -20.007 3.901 1.00 90.62 331 ILE A C 1
ATOM 2801 O O . ILE A 1 331 ? -38.205 -20.573 4.025 1.00 90.62 331 ILE A O 1
ATOM 2805 N N . SER A 1 332 ? -36.039 -20.686 3.542 1.00 93.50 332 SER A N 1
ATOM 2806 C CA . SER A 1 332 ? -36.108 -22.123 3.234 1.00 93.50 332 SER A CA 1
ATOM 2807 C C . SER A 1 332 ? -36.542 -22.976 4.439 1.00 93.50 332 SER A C 1
ATOM 2809 O O . SER A 1 332 ? -36.142 -22.701 5.575 1.00 93.50 332 SER A O 1
ATOM 2811 N N . GLU A 1 333 ? -37.234 -24.093 4.191 1.00 91.75 333 GLU A N 1
ATOM 2812 C CA . GLU A 1 333 ? -37.595 -25.075 5.230 1.00 91.75 333 GLU A CA 1
ATOM 2813 C C . GLU A 1 333 ? -36.382 -25.554 6.047 1.00 91.75 333 GLU A C 1
ATOM 2815 O O . GLU A 1 333 ? -36.479 -25.811 7.249 1.00 91.75 333 GLU A O 1
ATOM 2820 N N . SER A 1 334 ? -35.210 -25.644 5.409 1.00 90.81 334 SER A N 1
ATOM 2821 C CA . SER A 1 334 ? -33.954 -26.017 6.069 1.00 90.81 334 SER A CA 1
ATOM 2822 C C . SER A 1 334 ? -33.521 -24.988 7.125 1.00 90.81 334 SER A C 1
ATOM 2824 O O . SER A 1 334 ? -33.037 -25.351 8.199 1.00 90.81 334 SER A O 1
ATOM 2826 N N . THR A 1 335 ? -33.762 -23.701 6.860 1.00 89.00 335 THR A N 1
ATOM 2827 C CA . THR A 1 335 ? -33.498 -22.600 7.790 1.00 89.00 335 THR A CA 1
ATOM 2828 C C . THR A 1 335 ? -34.483 -22.627 8.955 1.00 89.00 335 THR A C 1
ATOM 2830 O O . THR A 1 335 ? -34.056 -22.472 10.098 1.00 89.00 335 THR A O 1
ATOM 2833 N N . VAL A 1 336 ? -35.764 -22.897 8.688 1.00 89.94 336 VAL A N 1
ATOM 2834 C CA . VAL A 1 336 ? -36.805 -23.030 9.721 1.00 89.94 336 VAL A CA 1
ATOM 2835 C C . VAL A 1 336 ? -36.483 -24.177 10.678 1.00 89.94 336 VAL A C 1
ATOM 2837 O O . VAL A 1 336 ? -36.446 -23.970 11.889 1.00 89.94 336 VAL A O 1
ATOM 2840 N N . LYS A 1 337 ? -36.153 -25.368 10.156 1.00 91.00 337 LYS A N 1
ATOM 2841 C CA . LYS A 1 337 ? -35.741 -26.523 10.979 1.00 91.00 337 LYS A CA 1
ATOM 2842 C C . LYS A 1 337 ? -34.567 -26.177 11.894 1.00 91.00 337 LYS A C 1
ATOM 2844 O O . LYS A 1 337 ? -34.578 -26.516 13.072 1.00 91.00 337 LYS A O 1
ATOM 2849 N N . ARG A 1 338 ? -33.575 -25.449 11.373 1.00 89.56 338 ARG A N 1
ATOM 2850 C CA . ARG A 1 338 ? -32.413 -24.995 12.150 1.00 89.56 338 ARG A CA 1
ATOM 2851 C C . ARG A 1 338 ? -32.780 -23.989 13.247 1.00 89.56 338 ARG A C 1
ATOM 2853 O O . ARG A 1 338 ? -32.119 -23.975 14.280 1.00 89.56 338 ARG A O 1
ATOM 2860 N N . TYR A 1 339 ? -33.776 -23.136 13.022 1.00 90.75 339 TYR A N 1
ATOM 2861 C CA . TYR A 1 339 ? -34.247 -22.163 14.012 1.00 90.75 339 TYR A CA 1
ATOM 2862 C C . TYR A 1 339 ? -35.115 -22.787 15.106 1.00 90.75 339 TYR A C 1
ATOM 2864 O O . TYR A 1 339 ? -35.075 -22.316 16.236 1.00 90.75 339 TYR A O 1
ATOM 2872 N N . LEU A 1 340 ? -35.842 -23.862 14.793 1.00 87.62 340 LEU A N 1
ATOM 2873 C CA . LEU A 1 340 ? -36.623 -24.629 15.768 1.00 87.62 340 LEU A CA 1
ATOM 2874 C C . LEU A 1 340 ? -35.775 -25.609 16.597 1.00 87.62 340 LEU A C 1
ATOM 2876 O O . LEU A 1 340 ? -36.204 -26.023 17.666 1.00 87.62 340 LEU A O 1
ATOM 2880 N N . ALA A 1 341 ? -34.593 -25.998 16.107 1.00 82.06 341 ALA A N 1
ATOM 2881 C CA . ALA A 1 341 ? -33.677 -26.908 16.805 1.00 82.06 341 ALA A CA 1
ATOM 2882 C C . ALA A 1 341 ? -32.795 -26.222 17.869 1.00 82.06 341 ALA A C 1
ATOM 2884 O O . ALA A 1 341 ? -32.101 -26.903 18.623 1.00 82.06 341 ALA A O 1
ATOM 2885 N N . LYS A 1 342 ? -32.779 -24.887 17.892 1.00 62.69 342 LYS A N 1
ATOM 2886 C CA . LYS A 1 342 ? -32.196 -24.068 18.963 1.00 62.69 342 LYS A CA 1
ATOM 2887 C C . LYS A 1 342 ? -33.297 -23.627 19.902 1.00 62.69 342 LYS A C 1
ATOM 2889 O O . LYS A 1 342 ? -33.011 -23.296 21.067 1.00 62.69 342 LYS A O 1
#

Organism: NCBI:txid2763672

Secondary structure (DSSP, 8-state):
--------------PPPPSEEEESSS-EEE-PBPTT--PPPPTT-HHHHHHHHHHHHHHHHHHHHHHHHH-GGG---PPPTTPPPPPTT-EEEEEEEEE-TTS-EEEEEEEEEE-EEEE-TT---B-HHHHHHHHSPPPPHHHHHHHHHHHHHHHHHHTT---HHHHHHHHHHHHHHHHHHHHTTTTTTTHHHHHHHHHHHHHHHTSS-HHHHHHHHHHHHHTSSSPPPHHHHHHHH--SS-----HHHHHHHTT--HHHHHHTT---S------HHHHHHHHHHHHHHHHHHS-----HHHHHHHHHHHHHHHHHHTT--HHHHHHHHTS-HHHHHHHH--